Protein AF-0000000071360531 (afdb_homodimer)

Radius of gyration: 27.39 Å; Cα contacts (8 Å, |Δi|>4): 650; chains: 2; bounding box: 39×78×51 Å

pLDDT: mean 94.15, std 6.03, range [54.78, 98.81]

Nearest PDB structures (foldseek):
  3nb9-assembly1_A  TM=2.698E-01  e=3.292E-01  Synechocystis sp. PCC 6803
  3i95-assembly1_A  TM=2.529E-01  e=2.031E-01  Synechocystis sp. PCC 6803
  2d1e-assembly1_A  TM=2.666E-01  e=5.337E-01  Synechocystis sp. PCC 6803
  7ykb-assembly1_A  TM=2.601E-01  e=4.730E-01  Synechocystis sp. PCC 6803 substr. Kazusa
  6gqf-assembly3_C  TM=2.834E-01  e=2.274E+00  Mus musculus

Solvent-accessible surface area (backbone atoms only — not comparable to full-atom values): 19910 Å² total; per-residue (Å²): 129,87,50,63,52,64,57,71,65,44,57,34,41,64,58,33,45,49,52,46,50,50,52,51,51,51,52,48,39,50,48,53,53,50,70,69,55,54,66,69,61,45,40,72,75,34,76,77,42,69,47,68,46,78,49,70,51,63,57,65,90,44,16,38,34,39,35,35,31,40,36,48,28,81,45,51,48,71,14,44,25,36,34,40,36,43,33,44,32,78,46,35,35,43,34,40,37,26,8,54,73,46,68,74,48,72,67,38,47,52,50,42,47,74,68,59,32,26,30,52,67,55,77,47,100,78,44,51,62,46,38,67,72,68,49,31,52,40,72,58,64,54,76,78,50,43,55,56,45,35,73,73,38,42,39,46,37,35,40,30,81,49,80,82,56,63,29,49,68,56,38,41,52,51,52,50,50,53,51,50,50,53,48,32,53,72,69,71,101,126,88,50,63,52,62,59,71,65,43,56,32,40,64,58,33,46,49,52,44,50,51,52,50,51,50,51,47,39,48,48,52,52,52,70,70,55,53,66,69,60,45,41,73,75,33,77,78,41,68,47,70,47,79,48,71,52,63,59,64,92,43,16,38,34,39,34,36,32,37,36,49,26,83,44,50,49,69,15,42,25,35,34,39,36,42,33,46,31,79,47,37,36,43,35,41,38,25,7,52,73,45,67,73,48,74,66,40,47,54,51,41,46,75,68,60,32,26,32,53,67,56,78,47,100,78,44,52,62,46,38,66,72,67,49,32,51,41,72,60,64,56,75,78,50,44,56,56,45,34,72,74,37,43,39,48,39,34,40,29,82,48,82,83,56,64,29,50,68,55,38,40,52,51,52,50,50,53,51,50,51,52,50,32,56,72,71,72,100

Foldseek 3Di:
DPPDDPVVVVVCPVVVVVVVVVVVLVVVLLVVLLVVDDPVLLCVLPVPFPGWDKDWDAPPVRHIKIKIKGRDFQPQAAGWIWMWMDTPPQATKIKIKGHLNRDADPQLLVLCLVVVKWKAQDLDPPPCCCCRVVVRTDRRDPPVCVVVSCVRNRITMIMDGDDDDDHSVVVSVVVNVVVVSNSCSRVVD/DPPDDDVVVVVCPVVVVVVVVVVVLVVVLLVVLLVVDDPVLLCVLPVPFPGWDKDWDAPPVRHIKIKIKGSDFQPQAAGWIWMWMDTPPQATKIKIKGHLNRDADQQLLVLCLVVVKWKAQALDPPPCCCCRVVVRTDRRDHPVVVVVSCVRNRITMIMDGDDDDDHSVVVSVVVNVVVVSNSCSRVVD

Sequence (378 aa):
MDNSLNLNILNDEGLFHSIHQLREQFIHVFSDLGNKINETNLFALHADQKGVKISQGNALQHCPYQVLDIIRDFDKHSGFNIRIMNWWGHGLYLLVFMGQNNTLSPRQYKAYQAASFEITETGSPFDYAGIIGQGRKTSIPDAENLSKHLTKYHHIQLIKQLSYPTDTAQLLDLLQREWSMIVNIHEGNMDNSLNLNILNDEGLFHSIHQLREQFIHVFSDLGNKINETNLFALHADQKGVKISQGNALQHCPYQVLDIIRDFDKHSGFNIRIMNWWGHGLYLLVFMGQNNTLSPRQYKAYQAASFEITETGSPFDYAGIIGQGRKTSIPDAENLSKHLTKYHHIQLIKQLSYPTDTAQLLDLLQREWSMIVNIHEGN

Organism: NCBI:txid346377

Structure (mmCIF, N/CA/C/O backbone):
data_AF-0000000071360531-model_v1
#
loop_
_entity.id
_entity.type
_entity.pdbx_description
1 polymer 'Uncharacterized protein'
#
loop_
_atom_site.group_PDB
_atom_site.id
_atom_site.type_symbol
_atom_site.label_atom_id
_atom_site.label_alt_id
_atom_site.label_comp_id
_atom_site.label_asym_id
_atom_site.label_entity_id
_atom_site.label_seq_id
_atom_site.pdbx_PDB_ins_code
_atom_site.Cartn_x
_atom_site.Cartn_y
_atom_site.Cartn_z
_atom_site.occupancy
_atom_site.B_iso_or_equiv
_atom_site.auth_seq_id
_atom_site.auth_comp_id
_atom_site.auth_asym_id
_atom_site.auth_atom_id
_atom_site.pdbx_PDB_model_num
ATOM 1 N N . MET A 1 1 ? 21.266 -8.25 3.473 1 57.53 1 MET A N 1
ATOM 2 C CA . MET A 1 1 ? 19.828 -8.141 3.648 1 57.53 1 MET A CA 1
ATOM 3 C C . MET A 1 1 ? 19.281 -9.312 4.457 1 57.53 1 MET A C 1
ATOM 5 O O . MET A 1 1 ? 19.812 -10.422 4.387 1 57.53 1 MET A O 1
ATOM 9 N N . ASP A 1 2 ? 18.641 -9.117 5.633 1 77.44 2 ASP A N 1
ATOM 10 C CA . ASP A 1 2 ? 17.969 -10.172 6.391 1 77.44 2 ASP A CA 1
ATOM 11 C C . ASP A 1 2 ? 17.125 -11.047 5.473 1 77.44 2 ASP A C 1
ATOM 13 O O . ASP A 1 2 ? 16.234 -10.547 4.785 1 77.44 2 ASP A O 1
ATOM 17 N N . ASN A 1 3 ? 17.531 -12.312 5.359 1 91.25 3 ASN A N 1
ATOM 18 C CA . ASN A 1 3 ? 16.938 -13.227 4.395 1 91.25 3 ASN A CA 1
ATOM 19 C C . ASN A 1 3 ? 15.758 -13.984 5.004 1 91.25 3 ASN A C 1
ATOM 21 O O . ASN A 1 3 ? 15.078 -14.75 4.312 1 91.25 3 ASN A O 1
ATOM 25 N N . SER A 1 4 ? 15.578 -13.703 6.262 1 95.5 4 SER A N 1
ATOM 26 C CA . SER A 1 4 ? 14.492 -14.414 6.918 1 95.5 4 SER A CA 1
ATOM 27 C C . SER A 1 4 ? 13.133 -13.828 6.531 1 95.5 4 SER A C 1
ATOM 29 O O . SER A 1 4 ? 12.984 -12.609 6.453 1 95.5 4 SER A O 1
ATOM 31 N N . LEU A 1 5 ? 12.195 -14.664 6.246 1 96.69 5 LEU A N 1
ATOM 32 C CA . LEU A 1 5 ? 10.836 -14.227 5.953 1 96.69 5 LEU A CA 1
ATOM 33 C C . LEU A 1 5 ? 10.016 -14.094 7.23 1 96.69 5 LEU A C 1
ATOM 35 O O . LEU A 1 5 ? 9.992 -15.016 8.055 1 96.69 5 LEU A O 1
ATOM 39 N N . ASN A 1 6 ? 9.453 -13 7.516 1 96.69 6 ASN A N 1
ATOM 40 C CA . ASN A 1 6 ? 8.586 -12.82 8.672 1 96.69 6 ASN A CA 1
ATOM 41 C C . ASN A 1 6 ? 7.219 -13.461 8.461 1 96.69 6 ASN A C 1
ATOM 43 O O . ASN A 1 6 ? 6.285 -12.812 7.996 1 96.69 6 ASN A O 1
ATOM 47 N N . LEU A 1 7 ? 7.066 -14.672 8.859 1 96.88 7 LEU A N 1
ATOM 48 C CA . LEU A 1 7 ? 5.871 -15.469 8.594 1 96.88 7 LEU A CA 1
ATOM 49 C C . LEU A 1 7 ? 4.684 -14.961 9.398 1 96.88 7 LEU A C 1
ATOM 51 O O . LEU A 1 7 ? 3.533 -15.133 9 1 96.88 7 LEU A O 1
ATOM 55 N N . ASN A 1 8 ? 5.004 -14.398 10.539 1 96.56 8 ASN A N 1
ATOM 56 C CA . ASN A 1 8 ? 3.93 -13.836 11.352 1 96.56 8 ASN A CA 1
ATOM 57 C C . ASN A 1 8 ? 3.178 -12.742 10.602 1 96.56 8 ASN A C 1
ATOM 59 O O . ASN A 1 8 ? 1.948 -12.68 10.656 1 96.56 8 ASN A O 1
ATOM 63 N N . ILE A 1 9 ? 3.869 -11.914 9.898 1 97.06 9 ILE A N 1
ATOM 64 C CA . ILE A 1 9 ? 3.25 -10.852 9.117 1 97.06 9 ILE A CA 1
ATOM 65 C C . ILE A 1 9 ? 2.574 -11.445 7.887 1 97.06 9 ILE A C 1
ATOM 67 O O . ILE A 1 9 ? 1.424 -11.117 7.582 1 97.06 9 ILE A O 1
ATOM 71 N N . LEU A 1 10 ? 3.223 -12.359 7.258 1 96.94 10 LEU A N 1
ATOM 72 C CA . LEU A 1 10 ? 2.74 -12.93 6.004 1 96.94 10 LEU A CA 1
ATOM 73 C C . LEU A 1 10 ? 1.401 -13.633 6.207 1 96.94 10 LEU A C 1
ATOM 75 O O . LEU A 1 10 ? 0.542 -13.602 5.32 1 96.94 10 LEU A O 1
ATOM 79 N N . ASN A 1 11 ? 1.251 -14.172 7.367 1 96.88 11 ASN A N 1
ATOM 80 C CA . ASN A 1 11 ? 0.083 -15.016 7.59 1 96.88 11 ASN A CA 1
ATOM 81 C C . ASN A 1 11 ? -1.018 -14.266 8.336 1 96.88 11 ASN A C 1
ATOM 83 O O . ASN A 1 11 ? -2.078 -14.828 8.617 1 96.88 11 ASN A O 1
ATOM 87 N N . ASP A 1 12 ? -0.843 -13.031 8.664 1 96.56 12 ASP A N 1
ATOM 88 C CA . ASP A 1 12 ? -1.752 -12.305 9.547 1 96.56 12 ASP A CA 1
ATOM 89 C C . ASP A 1 12 ? -2.785 -11.523 8.742 1 96.56 12 ASP A C 1
ATOM 91 O O . ASP A 1 12 ? -2.643 -10.312 8.555 1 96.56 12 ASP A O 1
ATOM 95 N N . GLU A 1 13 ? -3.842 -12.164 8.336 1 96.31 13 GLU A N 1
ATOM 96 C CA . GLU A 1 13 ? -4.922 -11.516 7.602 1 96.31 13 GLU A CA 1
ATOM 97 C C . GLU A 1 13 ? -5.539 -10.383 8.422 1 96.31 13 GLU A C 1
ATOM 99 O O . GLU A 1 13 ? -5.875 -9.328 7.879 1 96.31 13 GLU A O 1
ATOM 104 N N . GLY A 1 14 ? -5.66 -10.617 9.688 1 97.19 14 GLY A N 1
ATOM 105 C CA . GLY A 1 14 ? -6.254 -9.625 10.578 1 97.19 14 GLY A CA 1
ATOM 106 C C . GLY A 1 14 ? -5.48 -8.32 10.609 1 97.19 14 GLY A C 1
ATOM 107 O O . GLY A 1 14 ? -6.074 -7.246 10.68 1 97.19 14 GLY A O 1
ATOM 108 N N . LEU A 1 15 ? -4.176 -8.445 10.609 1 97.38 15 LEU A N 1
ATOM 109 C CA . LEU A 1 15 ? -3.324 -7.262 10.586 1 97.38 15 LEU A CA 1
ATOM 110 C C . LEU A 1 15 ? -3.666 -6.375 9.391 1 97.38 15 LEU A C 1
ATOM 112 O O . LEU A 1 15 ? -3.865 -5.168 9.547 1 97.38 15 LEU A O 1
ATOM 116 N N . PHE A 1 16 ? -3.82 -6.91 8.203 1 97 16 PHE A N 1
ATOM 117 C CA . PHE A 1 16 ? -4.012 -6.133 6.988 1 97 16 PHE A CA 1
ATOM 118 C C . PHE A 1 16 ? -5.438 -5.594 6.91 1 97 16 PHE A C 1
ATOM 120 O O . PHE A 1 16 ? -5.668 -4.504 6.387 1 97 16 PHE A O 1
ATOM 127 N N . HIS A 1 17 ? -6.355 -6.359 7.516 1 96.62 17 HIS A N 1
ATOM 128 C CA . HIS A 1 17 ? -7.703 -5.82 7.652 1 96.62 17 HIS A CA 1
ATOM 129 C C . HIS A 1 17 ? -7.715 -4.605 8.578 1 96.62 17 HIS A C 1
ATOM 131 O O . HIS A 1 17 ? -8.391 -3.611 8.297 1 96.62 17 HIS A O 1
ATOM 137 N N . SER A 1 18 ? -6.969 -4.684 9.641 1 96.88 18 SER A N 1
ATOM 138 C CA . SER A 1 18 ? -6.879 -3.566 10.57 1 96.88 18 SER A CA 1
ATOM 139 C C . SER A 1 18 ? -6.223 -2.352 9.922 1 96.88 18 SER A C 1
ATOM 141 O O . SER A 1 18 ? -6.66 -1.218 10.133 1 96.88 18 SER A O 1
ATOM 143 N N . ILE A 1 19 ? -5.195 -2.611 9.211 1 96.56 19 ILE A N 1
ATOM 144 C CA . ILE A 1 19 ? -4.504 -1.54 8.508 1 96.56 19 ILE A CA 1
ATOM 145 C C . ILE A 1 19 ? -5.465 -0.865 7.527 1 96.56 19 ILE A C 1
ATOM 147 O O . ILE A 1 19 ? -5.52 0.365 7.453 1 96.56 19 ILE A O 1
ATOM 151 N N . HIS A 1 20 ? -6.191 -1.698 6.816 1 95.31 20 HIS A N 1
ATOM 152 C CA . HIS A 1 20 ? -7.164 -1.168 5.871 1 95.31 20 HIS A CA 1
ATOM 153 C C . HIS A 1 20 ? -8.227 -0.331 6.578 1 95.31 20 HIS A C 1
ATOM 155 O O . HIS A 1 20 ? -8.547 0.771 6.129 1 95.31 20 HIS A O 1
ATOM 161 N N . GLN A 1 21 ? -8.734 -0.866 7.602 1 96.31 21 GLN A N 1
ATOM 162 C CA . GLN A 1 21 ? -9.75 -0.155 8.367 1 96.31 21 GLN A CA 1
ATOM 163 C C . GLN A 1 21 ? -9.227 1.188 8.867 1 96.31 21 GLN A C 1
ATOM 165 O O . GLN A 1 21 ? -9.922 2.203 8.773 1 96.31 21 GLN A O 1
ATOM 170 N N . LEU A 1 22 ? -8.109 1.144 9.383 1 96.81 22 LEU A N 1
ATOM 171 C CA . LEU A 1 22 ? -7.492 2.355 9.914 1 96.81 22 LEU A CA 1
ATOM 172 C C . LEU A 1 22 ? -7.305 3.396 8.812 1 96.81 22 LEU A C 1
ATOM 174 O O . LEU A 1 22 ? -7.562 4.582 9.031 1 96.81 22 LEU A O 1
ATOM 178 N N . ARG A 1 23 ? -6.844 2.975 7.691 1 96.44 23 ARG A N 1
ATOM 179 C CA . ARG A 1 23 ? -6.711 3.875 6.551 1 96.44 23 ARG A CA 1
ATOM 180 C C . ARG A 1 23 ? -8.039 4.531 6.211 1 96.44 23 ARG A C 1
ATOM 182 O O . ARG A 1 23 ? -8.109 5.75 6.02 1 96.44 23 ARG A O 1
ATOM 189 N N . GLU A 1 24 ? -9.062 3.734 6.137 1 96.31 24 GLU A N 1
ATOM 190 C CA . GLU A 1 24 ? -10.391 4.238 5.809 1 96.31 24 GLU A CA 1
ATOM 191 C C . GLU A 1 24 ? -10.883 5.227 6.863 1 96.31 24 GLU A C 1
ATOM 193 O O . GLU A 1 24 ? -11.531 6.223 6.531 1 96.31 24 GLU A O 1
ATOM 198 N N . GLN A 1 25 ? -10.633 4.914 8.016 1 97.81 25 GLN A N 1
ATOM 199 C CA . GLN A 1 25 ? -11.031 5.789 9.117 1 97.81 25 GLN A CA 1
ATOM 200 C C . GLN A 1 25 ? -10.422 7.184 8.945 1 97.81 25 GLN A C 1
ATOM 202 O O . GLN A 1 25 ? -11.125 8.188 9.086 1 97.81 25 GLN A O 1
ATOM 207 N N . PHE A 1 26 ? -9.195 7.254 8.641 1 98.12 26 PHE A N 1
ATOM 208 C CA . PHE A 1 26 ? -8.539 8.547 8.492 1 98.12 26 PHE A CA 1
ATOM 209 C C . PHE A 1 26 ? -9.078 9.281 7.266 1 98.12 26 PHE A C 1
ATOM 211 O O . PHE A 1 26 ? -9.328 10.492 7.324 1 98.12 26 PHE A O 1
ATOM 218 N N . ILE A 1 27 ? -9.234 8.539 6.203 1 97.69 27 ILE A N 1
ATOM 219 C CA . ILE A 1 27 ? -9.773 9.156 4.996 1 97.69 27 ILE A CA 1
ATOM 220 C C . ILE A 1 27 ? -11.156 9.727 5.281 1 97.69 27 ILE A C 1
ATOM 222 O O . ILE A 1 27 ? -11.484 10.836 4.848 1 97.69 27 ILE A O 1
ATOM 226 N N . HIS A 1 28 ? -11.875 9.016 6 1 97.81 28 HIS A N 1
ATOM 227 C CA . HIS A 1 28 ? -13.219 9.477 6.348 1 97.81 28 HIS A CA 1
ATOM 228 C C . HIS A 1 28 ? -13.164 10.727 7.211 1 97.81 28 HIS A C 1
ATOM 230 O O . HIS A 1 28 ? -13.898 11.688 6.969 1 97.81 28 HIS A O 1
ATOM 236 N N . VAL A 1 29 ? -12.359 10.711 8.188 1 98.56 29 VAL A N 1
ATOM 237 C CA . VAL A 1 29 ? -12.234 11.852 9.078 1 98.56 29 VAL A CA 1
ATOM 238 C C 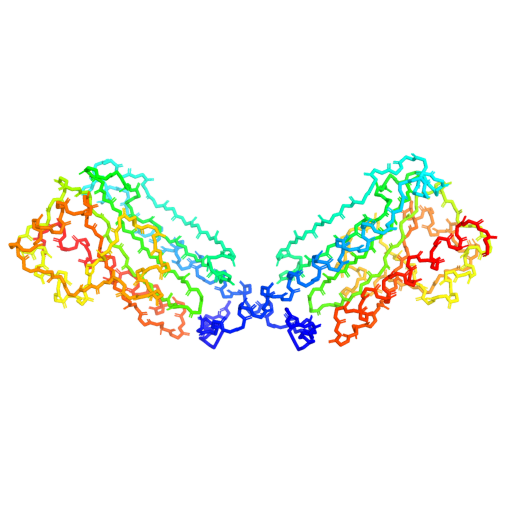. VAL A 1 29 ? -11.773 13.078 8.289 1 98.56 29 VAL A C 1
ATOM 240 O O . VAL A 1 29 ? -12.312 14.172 8.461 1 98.56 29 VAL A O 1
ATOM 243 N N . PHE A 1 30 ? -10.75 12.898 7.418 1 98.62 30 PHE A N 1
ATOM 244 C CA . PHE A 1 30 ? -10.258 14 6.598 1 98.62 30 PHE A CA 1
ATOM 245 C C . PHE A 1 30 ? -11.352 14.508 5.668 1 98.62 30 PHE A C 1
ATOM 247 O O . PHE A 1 30 ? -11.508 15.719 5.488 1 98.62 30 PHE A O 1
ATOM 254 N N . SER A 1 31 ? -12.117 13.562 5.133 1 98 31 SER A N 1
ATOM 255 C CA . SER A 1 31 ? -13.227 13.93 4.266 1 98 31 SER A CA 1
ATOM 256 C C . SER A 1 31 ? -14.289 14.719 5.023 1 98 31 SER A C 1
ATOM 258 O O . SER A 1 31 ? -14.773 15.742 4.535 1 98 31 SER A O 1
ATOM 260 N N . ASP A 1 32 ? -14.586 14.258 6.129 1 97.94 32 ASP A N 1
ATOM 261 C CA . ASP A 1 32 ? -15.57 14.945 6.961 1 97.94 32 ASP A CA 1
ATOM 262 C C . ASP A 1 32 ? -15.117 16.359 7.293 1 97.94 32 ASP A C 1
ATOM 264 O O . ASP A 1 32 ? -15.898 17.312 7.203 1 97.94 32 ASP A O 1
ATOM 268 N N . LEU A 1 33 ? -13.883 16.5 7.703 1 98 33 LEU A N 1
ATOM 269 C CA . LEU A 1 33 ? -13.359 17.844 7.98 1 98 33 LEU A CA 1
ATOM 270 C C . LEU A 1 33 ? -13.422 18.719 6.734 1 98 33 LEU A C 1
ATOM 272 O O . LEU A 1 33 ? -13.883 19.859 6.797 1 98 33 LEU A O 1
ATOM 276 N N . GLY A 1 34 ? -12.93 18.172 5.613 1 96.5 34 GLY A N 1
ATOM 277 C CA . GLY A 1 34 ? -12.977 18.922 4.363 1 96.5 34 GLY A CA 1
ATOM 278 C C . GLY A 1 34 ? -14.367 19.406 4.012 1 96.5 34 GLY A C 1
ATOM 279 O O . GLY A 1 34 ? -14.539 20.531 3.547 1 96.5 34 GLY A O 1
ATOM 280 N N . ASN A 1 35 ? -15.297 18.578 4.289 1 95.06 35 ASN A N 1
ATOM 281 C CA . ASN A 1 35 ? -16.688 18.891 3.963 1 95.06 35 ASN A CA 1
ATOM 282 C C . ASN A 1 35 ? -17.234 20 4.855 1 95.06 35 ASN A C 1
ATOM 284 O O . ASN A 1 35 ? -18.188 20.688 4.488 1 95.06 35 ASN A O 1
ATOM 288 N N . LYS A 1 36 ? -16.672 20.172 5.926 1 94.62 36 LYS A N 1
ATOM 289 C CA . LYS A 1 36 ? -17.141 21.188 6.867 1 94.62 36 LYS A CA 1
ATOM 290 C C . LYS A 1 36 ? -16.516 22.547 6.562 1 94.62 36 LYS A C 1
ATOM 292 O O . LYS A 1 36 ? -16.938 23.578 7.102 1 94.62 36 LYS A O 1
ATOM 297 N N . ILE A 1 37 ? -15.492 22.547 5.758 1 93.81 37 ILE A N 1
ATOM 298 C CA . ILE A 1 37 ? -14.789 23.781 5.445 1 93.81 37 ILE A CA 1
ATOM 299 C C . ILE A 1 37 ? -15.445 24.453 4.242 1 93.81 37 ILE A C 1
ATOM 301 O O . ILE A 1 37 ? -15.547 23.859 3.17 1 93.81 37 ILE A O 1
ATOM 305 N N . ASN A 1 38 ? -15.875 25.672 4.453 1 89.56 38 ASN A N 1
ATOM 306 C CA . ASN A 1 38 ? -16.531 26.453 3.422 1 89.56 38 ASN A CA 1
ATOM 307 C C . ASN A 1 38 ? -15.531 27.109 2.477 1 89.56 38 ASN A C 1
ATOM 309 O O . ASN A 1 38 ? -14.562 27.719 2.922 1 89.56 38 ASN A O 1
ATOM 313 N N . GLU A 1 39 ? -15.852 27.031 1.243 1 88.19 39 GLU A N 1
ATOM 314 C CA . GLU A 1 39 ? -14.969 27.578 0.227 1 88.19 39 GLU A CA 1
ATOM 315 C C . GLU A 1 39 ? -14.836 29.094 0.376 1 88.19 39 GLU A C 1
ATOM 317 O O . GLU A 1 39 ? -13.766 29.656 0.141 1 88.19 39 GLU A O 1
ATOM 322 N N . THR A 1 40 ? -15.828 29.703 0.679 1 87.81 40 THR A N 1
ATOM 323 C CA . THR A 1 40 ? -15.812 31.156 0.865 1 87.81 40 THR A CA 1
ATOM 324 C C . THR A 1 40 ? -14.812 31.547 1.95 1 87.81 40 THR A C 1
ATOM 326 O O . THR A 1 40 ? -14.078 32.531 1.799 1 87.81 40 THR A O 1
ATOM 329 N N . ASN A 1 41 ? -14.781 30.766 3.018 1 86.56 41 ASN A N 1
ATOM 330 C CA . ASN A 1 41 ? -13.828 31.016 4.094 1 86.56 41 ASN A CA 1
ATOM 331 C C . ASN A 1 41 ? -12.391 30.828 3.617 1 86.56 41 ASN A C 1
ATOM 333 O O . ASN A 1 41 ? -11.5 31.578 4.008 1 86.56 41 ASN A O 1
ATOM 337 N N . LEU A 1 42 ? -12.219 29.859 2.756 1 92.31 42 LEU A N 1
ATOM 338 C CA . LEU A 1 42 ? -10.875 29.578 2.252 1 92.31 42 LEU A CA 1
ATOM 339 C C . LEU A 1 42 ? -10.375 30.734 1.39 1 92.31 42 LEU A C 1
ATOM 341 O O . LEU A 1 42 ? -9.219 31.141 1.508 1 92.31 42 LEU A O 1
ATOM 345 N N . PHE A 1 43 ? -11.281 31.312 0.59 1 91.75 43 PHE A N 1
ATOM 346 C CA . PHE A 1 43 ? -10.914 32.438 -0.272 1 91.75 43 PHE A CA 1
ATOM 347 C C . PHE A 1 43 ? -10.57 33.656 0.557 1 91.75 43 PHE A C 1
ATOM 349 O O . PHE A 1 43 ? -9.68 34.438 0.193 1 91.75 43 PHE A O 1
ATOM 356 N N . ALA A 1 44 ? -11.266 33.812 1.582 1 91.19 44 ALA A N 1
ATOM 357 C CA . ALA A 1 44 ? -11.016 34.938 2.463 1 91.19 44 ALA A CA 1
ATOM 358 C C . ALA A 1 44 ? -9.625 34.844 3.084 1 91.19 44 ALA A C 1
ATOM 360 O O . ALA A 1 44 ? -8.961 35.875 3.291 1 91.19 44 ALA A O 1
ATOM 361 N N . LEU A 1 45 ? -9.156 33.688 3.303 1 91.81 45 LEU A N 1
ATOM 362 C CA . LEU A 1 45 ? -7.852 33.469 3.924 1 91.81 45 LEU A CA 1
ATOM 363 C C . LEU A 1 45 ? -6.734 33.594 2.895 1 91.81 45 LEU A C 1
ATOM 365 O O . LEU A 1 45 ? -5.648 34.094 3.203 1 91.81 45 LEU A O 1
ATOM 369 N N . HIS A 1 46 ? -7.059 33.094 1.704 1 94.12 46 HIS A N 1
ATOM 370 C CA . HIS A 1 46 ? -6.066 33.062 0.637 1 94.12 46 HIS A CA 1
ATOM 371 C C . HIS A 1 46 ? -6.73 33.031 -0.735 1 94.12 46 HIS A C 1
ATOM 373 O O . HIS A 1 46 ? -7.211 31.984 -1.166 1 94.12 46 HIS A O 1
ATOM 379 N N . ALA A 1 47 ? -6.637 34.031 -1.42 1 91.88 47 ALA A N 1
ATOM 380 C CA . ALA A 1 47 ? -7.395 34.188 -2.656 1 91.88 47 ALA A CA 1
ATOM 381 C C . ALA A 1 47 ? -7.012 33.156 -3.691 1 91.88 47 ALA A C 1
ATOM 383 O O . ALA A 1 47 ? -7.859 32.688 -4.465 1 91.88 47 ALA A O 1
ATOM 384 N N . ASP A 1 48 ? -5.82 32.688 -3.682 1 90.88 48 ASP A N 1
ATOM 385 C CA . ASP A 1 48 ? -5.336 31.781 -4.711 1 90.88 48 ASP A CA 1
ATOM 386 C C . ASP A 1 48 ? -5.457 30.328 -4.254 1 90.88 48 ASP A C 1
ATOM 388 O O . ASP A 1 48 ? -4.855 29.438 -4.848 1 90.88 48 ASP A O 1
ATOM 392 N N . GLN A 1 49 ? -6.254 30.125 -3.186 1 90.44 49 GLN A N 1
ATOM 393 C CA . GLN A 1 49 ? -6.391 28.766 -2.652 1 90.44 49 GLN A CA 1
ATOM 394 C C . GLN A 1 49 ? -6.945 27.812 -3.707 1 90.44 49 GLN A C 1
ATOM 396 O O . GLN A 1 49 ? -7.676 28.234 -4.605 1 90.44 49 GLN A O 1
ATOM 401 N N . LYS A 1 50 ? -6.652 26.531 -3.754 1 90.12 50 LYS A N 1
ATOM 402 C CA . LYS A 1 50 ? -7.051 25.531 -4.738 1 90.12 50 LYS A CA 1
ATOM 403 C C . LYS A 1 50 ? -8.016 24.531 -4.137 1 90.12 50 LYS A C 1
ATOM 405 O O . LYS A 1 50 ? -8.289 23.484 -4.734 1 90.12 50 LYS A O 1
ATOM 410 N N . GLY A 1 51 ? -8.461 24.891 -2.932 1 87.5 51 GLY A N 1
ATOM 411 C CA . GLY A 1 51 ? -9.438 24.016 -2.299 1 87.5 51 GLY A CA 1
ATOM 412 C C . GLY A 1 51 ? -8.805 22.922 -1.48 1 87.5 51 GLY A C 1
ATOM 413 O O . GLY A 1 51 ? -7.59 22.922 -1.261 1 87.5 51 GLY A O 1
ATOM 414 N N . VAL A 1 52 ? -9.648 22.016 -1.007 1 94.56 52 VAL A N 1
ATOM 415 C CA . VAL A 1 52 ? -9.242 20.938 -0.113 1 94.56 52 VAL A CA 1
ATOM 416 C C . VAL A 1 52 ? -8.859 19.703 -0.931 1 94.56 52 VAL A C 1
ATOM 418 O O . VAL A 1 52 ? -9.5 19.406 -1.939 1 94.56 52 VAL A O 1
ATOM 421 N N . LYS A 1 53 ? -7.789 19.047 -0.581 1 97 53 LYS A N 1
ATOM 422 C CA . LYS A 1 53 ? -7.363 17.828 -1.255 1 97 53 LYS A CA 1
ATOM 423 C C . LYS A 1 53 ? -6.898 16.766 -0.249 1 97 53 LYS A C 1
ATOM 425 O O . LYS A 1 53 ? -6.102 17.062 0.643 1 97 53 LYS A O 1
ATOM 430 N N . ILE A 1 54 ? -7.469 15.609 -0.393 1 97.94 54 ILE A N 1
ATOM 431 C CA . ILE A 1 54 ? -7.016 14.461 0.392 1 97.94 54 ILE A CA 1
ATOM 432 C C . ILE A 1 54 ? -6.141 13.562 -0.472 1 97.94 54 ILE A C 1
ATOM 434 O O . ILE A 1 54 ? -6.5 13.242 -1.608 1 97.94 54 ILE A O 1
ATOM 438 N N . SER A 1 55 ? -4.988 13.195 0.013 1 97.38 55 SER A N 1
ATOM 439 C CA . SER A 1 55 ? -4.094 12.266 -0.667 1 97.38 55 SER A CA 1
ATOM 440 C C . SER A 1 55 ? -3.551 11.211 0.298 1 97.38 55 SER A C 1
ATOM 442 O O . SER A 1 55 ? -3.637 11.383 1.517 1 97.38 55 SER A O 1
ATOM 444 N N . GLN A 1 56 ? -3.17 10.141 -0.236 1 96.06 56 GLN A N 1
ATOM 445 C CA . GLN A 1 56 ? -2.561 9.102 0.587 1 96.06 56 GLN A CA 1
ATOM 446 C C . GLN A 1 56 ? -1.501 8.328 -0.194 1 96.06 56 GLN A C 1
ATOM 448 O O . GLN A 1 56 ? -1.488 8.359 -1.427 1 96.06 56 GLN A O 1
ATOM 453 N N . GLY A 1 57 ? -0.581 7.742 0.478 1 93.88 57 GLY A N 1
ATOM 454 C CA . GLY A 1 57 ? 0.472 6.906 -0.076 1 93.88 57 GLY A CA 1
ATOM 455 C C . GLY A 1 57 ? 0.902 5.789 0.857 1 93.88 57 GLY A C 1
ATOM 456 O O . GLY A 1 57 ? 0.522 5.773 2.029 1 93.88 57 GLY A O 1
ATOM 457 N N . ASN A 1 58 ? 1.708 4.871 0.38 1 90.56 58 ASN A N 1
ATOM 458 C CA . ASN A 1 58 ? 2.059 3.689 1.158 1 90.56 58 ASN A CA 1
ATOM 459 C C . ASN A 1 58 ? 3.52 3.719 1.599 1 90.56 58 ASN A C 1
ATOM 461 O O . ASN A 1 58 ? 3.926 2.943 2.465 1 90.56 58 ASN A O 1
ATOM 465 N N . ALA A 1 59 ? 4.262 4.582 1.022 1 90.38 59 ALA A N 1
ATOM 466 C CA . ALA A 1 59 ? 5.695 4.395 1.229 1 90.38 59 ALA A CA 1
ATOM 467 C C . ALA A 1 59 ? 6.41 5.734 1.354 1 90.38 59 ALA A C 1
ATOM 469 O O . ALA A 1 59 ? 7.395 5.988 0.653 1 90.38 59 ALA A O 1
ATOM 470 N N . LEU A 1 60 ? 6.055 6.562 2.252 1 94.94 60 LEU A N 1
ATOM 471 C CA . LEU A 1 60 ? 6.918 7.656 2.686 1 94.94 60 LEU A CA 1
ATOM 472 C C . LEU A 1 60 ? 7.938 7.172 3.711 1 94.94 60 LEU A C 1
ATOM 474 O O . LEU A 1 60 ? 7.594 6.949 4.875 1 94.94 60 LEU A O 1
ATOM 478 N N . GLN A 1 61 ? 9.102 7.031 3.24 1 94.5 61 GLN A N 1
ATOM 479 C CA . GLN A 1 61 ? 10.133 6.363 4.027 1 94.5 61 GLN A CA 1
ATOM 480 C C . GLN A 1 61 ? 9.641 5.016 4.543 1 94.5 61 GLN A C 1
ATOM 482 O O . GLN A 1 61 ? 9.742 4.727 5.738 1 94.5 61 GLN A O 1
ATOM 487 N N . HIS A 1 62 ? 8.953 4.227 3.816 1 94.56 62 HIS A N 1
ATOM 488 C CA . HIS A 1 62 ? 8.516 2.844 3.988 1 94.56 62 HIS A CA 1
ATOM 489 C C . HIS A 1 62 ? 7.258 2.766 4.852 1 94.56 62 HIS A C 1
ATOM 491 O O . HIS A 1 62 ? 6.84 1.674 5.242 1 94.56 62 HIS A O 1
ATOM 497 N N . CYS A 1 63 ? 6.648 3.904 5.141 1 96.94 63 CYS A N 1
ATOM 498 C CA . CYS A 1 63 ? 5.453 3.932 5.973 1 96.94 63 CYS A CA 1
ATOM 499 C C . CYS A 1 63 ? 4.289 4.586 5.238 1 96.94 63 CYS A C 1
ATOM 501 O O . CYS A 1 63 ? 4.484 5.527 4.469 1 96.94 63 CYS A O 1
ATOM 503 N N . PRO A 1 64 ? 3.059 4.09 5.492 1 96.88 64 PRO A N 1
ATOM 504 C CA . PRO A 1 64 ? 1.883 4.727 4.898 1 96.88 64 PRO A CA 1
ATOM 505 C C . PRO A 1 64 ? 1.64 6.137 5.434 1 96.88 64 PRO A C 1
ATOM 507 O O . PRO A 1 64 ? 2.148 6.492 6.5 1 96.88 64 PRO A O 1
ATOM 510 N N . TYR A 1 65 ? 0.942 6.895 4.648 1 97.88 65 TYR A N 1
ATOM 511 C CA . TYR A 1 65 ? 0.588 8.227 5.117 1 97.88 65 TYR A CA 1
ATOM 512 C C . TYR A 1 65 ? -0.708 8.703 4.477 1 97.88 65 TYR A C 1
ATOM 514 O O . TYR A 1 65 ? -1.098 8.219 3.412 1 97.88 65 TYR A O 1
ATOM 522 N N . GLN A 1 66 ? -1.404 9.578 5.094 1 98.25 66 GLN A N 1
ATOM 523 C CA . GLN A 1 66 ? -2.52 10.367 4.586 1 98.25 66 GLN A CA 1
ATOM 524 C C . GLN A 1 66 ? -2.295 11.852 4.828 1 98.25 66 GLN A C 1
ATOM 526 O O . GLN A 1 66 ? -1.776 12.25 5.875 1 98.25 66 GLN A O 1
ATOM 531 N N . VAL A 1 67 ? -2.705 12.625 3.848 1 98.38 67 VAL A N 1
ATOM 532 C CA . VAL A 1 67 ? -2.557 14.07 3.961 1 98.38 67 VAL A CA 1
ATOM 533 C C . VAL A 1 67 ? -3.871 14.758 3.59 1 98.38 67 VAL A C 1
ATOM 535 O O . VAL A 1 67 ? -4.535 14.359 2.629 1 98.38 67 VAL A O 1
ATOM 538 N N . LEU A 1 68 ? -4.262 15.68 4.383 1 98.56 68 LEU A N 1
ATOM 539 C CA . LEU A 1 68 ? -5.312 16.641 4.047 1 98.56 68 LEU A CA 1
ATOM 540 C C . LEU A 1 68 ? -4.734 18.031 3.867 1 98.56 68 LEU A C 1
ATOM 542 O O . LEU A 1 68 ? -4.277 18.656 4.832 1 98.56 68 LEU A O 1
ATOM 546 N N . ASP A 1 69 ? -4.684 18.516 2.699 1 97.81 69 ASP A N 1
ATOM 547 C CA . ASP A 1 69 ? -4.312 19.906 2.428 1 97.81 69 ASP A CA 1
ATOM 548 C C . ASP A 1 69 ? -5.547 20.797 2.383 1 97.81 69 ASP A C 1
ATOM 550 O O . ASP A 1 69 ? -6.484 20.531 1.627 1 97.81 69 ASP A O 1
ATOM 554 N N . ILE A 1 70 ? -5.352 21.719 3.334 1 94.88 70 ILE A N 1
ATOM 555 C CA . ILE A 1 70 ? -6.363 22.766 3.398 1 94.88 70 ILE A CA 1
ATOM 556 C C . ILE A 1 70 ? -5.773 24.094 2.914 1 94.88 70 ILE A C 1
ATOM 558 O O . ILE A 1 70 ? -4.68 24.484 3.338 1 94.88 70 ILE A O 1
ATOM 562 N N . ILE A 1 71 ? -6.359 24.812 1.977 1 92.56 71 ILE A N 1
ATOM 563 C CA . ILE A 1 71 ? -5.727 25.922 1.261 1 92.56 71 ILE A CA 1
ATOM 564 C C . ILE A 1 71 ? -4.422 25.438 0.629 1 92.56 71 ILE A C 1
ATOM 566 O O . ILE A 1 71 ? -3.354 25.547 1.237 1 92.56 71 ILE A O 1
ATOM 570 N N . ARG A 1 72 ? -4.391 24.953 -0.427 1 94.06 72 ARG A N 1
ATOM 571 C CA . ARG A 1 72 ? -3.287 24.25 -1.078 1 94.06 72 ARG A CA 1
ATOM 572 C C . ARG A 1 72 ? -2.557 25.172 -2.053 1 94.06 72 ARG A C 1
ATOM 574 O O . ARG A 1 72 ? -2.938 25.266 -3.221 1 94.06 72 ARG A O 1
ATOM 581 N N . ASP A 1 73 ? -1.533 25.875 -1.581 1 95.06 73 ASP A N 1
ATOM 582 C CA . ASP A 1 73 ? -0.667 26.734 -2.389 1 95.06 73 ASP A CA 1
ATOM 583 C C . ASP A 1 73 ? 0.754 26.766 -1.829 1 95.06 73 ASP A C 1
ATOM 585 O O . ASP A 1 73 ? 1.014 27.406 -0.81 1 95.06 73 ASP A O 1
ATOM 589 N N . PHE A 1 74 ? 1.639 26.156 -2.502 1 93.69 74 PHE A N 1
ATOM 590 C CA . PHE A 1 74 ? 3.008 26.031 -2.016 1 93.69 74 PHE A CA 1
ATOM 591 C C . PHE A 1 74 ? 3.936 26.984 -2.756 1 93.69 74 PHE A C 1
ATOM 593 O O . PHE A 1 74 ? 5.152 26.781 -2.781 1 93.69 74 PHE A O 1
ATOM 600 N N . ASP A 1 75 ? 3.283 27.969 -3.377 1 93.62 75 ASP A N 1
ATOM 601 C CA . ASP A 1 75 ? 4.121 28.969 -4.031 1 93.62 75 ASP A CA 1
ATOM 602 C C . ASP A 1 75 ? 5.113 29.578 -3.043 1 93.62 75 ASP A C 1
ATOM 604 O O . ASP A 1 75 ? 4.719 30.078 -1.985 1 93.62 75 ASP A O 1
ATOM 608 N N . LYS A 1 76 ? 6.324 29.562 -3.363 1 91 76 LYS A N 1
ATOM 609 C CA . LYS A 1 76 ? 7.379 29.969 -2.438 1 91 76 LYS A CA 1
ATOM 610 C C . LYS A 1 76 ? 7.32 31.469 -2.15 1 91 76 LYS A C 1
ATOM 612 O O . LYS A 1 76 ? 7.875 31.938 -1.155 1 91 76 LYS A O 1
ATOM 617 N N . HIS A 1 77 ? 6.672 32.156 -3.016 1 92.88 77 HIS A N 1
ATOM 618 C CA . HIS A 1 77 ? 6.625 33.594 -2.826 1 92.88 77 HIS A CA 1
ATOM 619 C C . HIS A 1 77 ? 5.363 34.031 -2.078 1 92.88 77 HIS A C 1
ATOM 621 O O . HIS A 1 77 ? 5.438 34.75 -1.072 1 92.88 77 HIS A O 1
ATOM 627 N N . SER A 1 78 ? 4.227 33.562 -2.479 1 93.56 78 SER A N 1
ATOM 628 C CA . SER A 1 78 ? 2.984 34.094 -1.925 1 93.56 78 SER A CA 1
ATOM 629 C C . SER A 1 78 ? 2.107 32.969 -1.366 1 93.56 78 SER A C 1
ATOM 631 O O . SER A 1 78 ? 0.992 33.219 -0.906 1 93.56 78 SER A O 1
ATOM 633 N N . GLY A 1 79 ? 2.564 31.859 -1.332 1 95.44 79 GLY A N 1
ATOM 634 C CA . GLY A 1 79 ? 1.721 30.703 -1.051 1 95.44 79 GLY A CA 1
ATOM 635 C C . GLY A 1 79 ? 1.265 30.641 0.395 1 95.44 79 GLY A C 1
ATOM 636 O O . GLY A 1 79 ? 1.825 31.312 1.26 1 95.44 79 GLY A O 1
ATOM 637 N N . PHE A 1 80 ? 0.268 29.922 0.633 1 96.44 80 PHE A N 1
ATOM 638 C CA . PHE A 1 80 ? -0.308 29.578 1.927 1 96.44 80 PHE A CA 1
ATOM 639 C C . PHE A 1 80 ? -0.936 28.188 1.885 1 96.44 80 PHE A C 1
ATOM 641 O O . PHE A 1 80 ? -1.772 27.906 1.025 1 96.44 80 PHE A O 1
ATOM 648 N N . ASN A 1 81 ? -0.406 27.328 2.686 1 96.62 81 ASN A N 1
ATOM 649 C CA . ASN A 1 81 ? -0.934 25.969 2.725 1 96.62 81 ASN A CA 1
ATOM 650 C C . ASN A 1 81 ? -1.11 25.469 4.16 1 96.62 81 ASN A C 1
ATOM 652 O O . ASN A 1 81 ? -0.257 25.719 5.012 1 96.62 81 ASN A O 1
ATOM 656 N N . ILE A 1 82 ? -2.203 24.875 4.484 1 97.38 82 ILE A N 1
ATOM 657 C CA . ILE A 1 82 ? -2.438 24.172 5.742 1 97.38 82 ILE A CA 1
ATOM 658 C C . ILE A 1 82 ? -2.578 22.672 5.477 1 97.38 82 ILE A C 1
ATOM 660 O O . ILE A 1 82 ? -3.436 22.25 4.699 1 97.38 82 ILE A O 1
ATOM 664 N N . ARG A 1 83 ? -1.732 21.875 6.059 1 97.81 83 ARG A N 1
ATOM 665 C CA . ARG A 1 83 ? -1.691 20.438 5.809 1 97.81 83 ARG A CA 1
ATOM 666 C C . ARG A 1 83 ? -1.801 19.656 7.113 1 97.81 83 ARG A C 1
ATOM 668 O O . ARG A 1 83 ? -1.078 19.938 8.07 1 97.81 83 ARG A O 1
ATOM 675 N N . ILE A 1 84 ? -2.691 18.781 7.168 1 98.62 84 ILE A N 1
ATOM 676 C CA . ILE A 1 84 ? -2.715 17.734 8.195 1 98.62 84 ILE A CA 1
ATOM 677 C C . ILE A 1 84 ? -2.131 16.453 7.633 1 98.62 84 ILE A C 1
ATOM 679 O O . ILE A 1 84 ? -2.574 15.961 6.59 1 98.62 84 ILE A O 1
ATOM 683 N N . MET A 1 85 ? -1.165 15.914 8.32 1 98.5 85 MET A N 1
ATOM 684 C CA . MET A 1 85 ? -0.48 14.711 7.848 1 98.5 85 MET A CA 1
ATOM 685 C C . MET A 1 85 ? -0.52 13.617 8.906 1 98.5 85 MET A C 1
ATOM 687 O O . MET A 1 85 ? -0.122 13.828 10.047 1 98.5 85 MET A O 1
ATOM 691 N N . ASN A 1 86 ? -1.097 12.555 8.594 1 98.62 86 ASN A N 1
ATOM 692 C CA . ASN A 1 86 ? -0.925 11.32 9.352 1 98.62 86 ASN A CA 1
ATOM 693 C C . ASN A 1 86 ? 0.146 10.43 8.727 1 98.62 86 ASN A C 1
ATOM 695 O O . ASN A 1 86 ? -0.061 9.859 7.656 1 98.62 86 ASN A O 1
ATOM 699 N N . TRP A 1 87 ? 1.297 10.383 9.344 1 98.5 87 TRP A N 1
ATOM 700 C CA . TRP A 1 87 ? 2.426 9.578 8.898 1 98.5 87 TRP A CA 1
ATOM 701 C C . TRP A 1 87 ? 2.654 8.398 9.836 1 98.5 87 TRP A C 1
ATOM 703 O O . TRP A 1 87 ? 3.244 8.555 10.914 1 98.5 87 TRP A O 1
ATOM 713 N N . TRP A 1 88 ? 2.201 7.238 9.367 1 98.06 88 TRP A N 1
ATOM 714 C CA . TRP A 1 88 ? 2.197 6.051 10.219 1 98.06 88 TRP A CA 1
ATOM 715 C C . TRP A 1 88 ? 3.604 5.734 10.719 1 98.06 88 TRP A C 1
ATOM 717 O O . TRP A 1 88 ? 4.566 5.785 9.945 1 98.06 88 TRP A O 1
ATOM 727 N N . GLY A 1 89 ? 3.674 5.414 12.023 1 97.5 89 GLY A N 1
ATOM 728 C CA . GLY A 1 89 ? 4.965 5.125 12.625 1 97.5 89 GLY A CA 1
ATOM 729 C C . GLY A 1 89 ? 5.719 6.375 13.047 1 97.5 89 GLY A C 1
ATOM 730 O O . GLY A 1 89 ? 6.734 6.289 13.742 1 97.5 89 GLY A O 1
ATOM 731 N N . HIS A 1 90 ? 5.281 7.578 12.617 1 97.75 90 HIS A N 1
ATOM 732 C CA . HIS A 1 90 ? 6.02 8.805 12.906 1 97.75 90 HIS A CA 1
ATOM 733 C C . HIS A 1 90 ? 5.152 9.805 13.656 1 97.75 90 HIS A C 1
ATOM 735 O O . HIS A 1 90 ? 5.664 10.609 14.438 1 97.75 90 HIS A O 1
ATOM 741 N N . GLY A 1 91 ? 3.773 9.734 13.289 1 97.88 91 GLY A N 1
ATOM 742 C CA . GLY A 1 91 ? 2.904 10.586 14.086 1 97.88 91 GLY A CA 1
ATOM 743 C C . GLY A 1 91 ? 1.913 11.375 13.258 1 97.88 91 GLY A C 1
ATOM 744 O O . GLY A 1 91 ? 1.835 11.195 12.039 1 97.88 91 GLY A O 1
ATOM 745 N N . LEU A 1 92 ? 1.1 12.188 13.953 1 98.69 92 LEU A N 1
ATOM 746 C CA . LEU A 1 92 ? 0.101 13.094 13.398 1 98.69 92 LEU A CA 1
ATOM 747 C C . LEU A 1 92 ? 0.562 14.547 13.516 1 98.69 92 LEU A C 1
ATOM 749 O O . LEU A 1 92 ? 0.988 14.977 14.586 1 98.69 92 LEU A O 1
ATOM 753 N N . TYR A 1 93 ? 0.468 15.281 12.352 1 98.75 93 TYR A N 1
ATOM 754 C CA . TYR A 1 93 ? 1.068 16.609 12.352 1 98.75 93 TYR A CA 1
ATOM 755 C C . TYR A 1 93 ? 0.153 17.625 11.664 1 98.75 93 TYR A C 1
ATOM 757 O O . TYR A 1 93 ? -0.586 17.266 10.742 1 98.75 93 TYR A O 1
ATOM 765 N N . LEU A 1 94 ? 0.208 18.812 12.109 1 98.81 94 LEU A N 1
ATOM 766 C CA . LEU A 1 94 ? -0.348 19.984 11.461 1 98.81 94 LEU A CA 1
ATOM 767 C C . LEU A 1 94 ? 0.763 20.906 10.953 1 98.81 94 LEU A C 1
ATOM 769 O O . LEU A 1 94 ? 1.666 21.266 11.711 1 98.81 94 LEU A O 1
ATOM 773 N N . LEU A 1 95 ? 0.733 21.172 9.68 1 98.5 95 LEU A N 1
ATOM 774 C CA . LEU A 1 95 ? 1.751 22.016 9.062 1 98.5 95 LEU A CA 1
ATOM 775 C C . LEU A 1 95 ? 1.118 23.25 8.414 1 98.5 95 LEU A C 1
ATOM 777 O O . LEU A 1 95 ? 0.051 23.156 7.805 1 98.5 95 LEU A O 1
ATOM 781 N N . VAL A 1 96 ? 1.74 24.375 8.523 1 97.88 96 VAL A N 1
ATOM 782 C CA . VAL A 1 96 ? 1.325 25.625 7.898 1 97.88 96 VAL A CA 1
ATOM 783 C C . VAL A 1 96 ? 2.484 26.203 7.098 1 97.88 96 VAL A C 1
ATOM 785 O O . VAL A 1 96 ? 3.537 26.531 7.66 1 97.88 96 VAL A O 1
ATOM 788 N N . PHE A 1 97 ? 2.256 26.328 5.848 1 97.31 97 PHE A N 1
ATOM 789 C CA . PHE A 1 97 ? 3.258 26.859 4.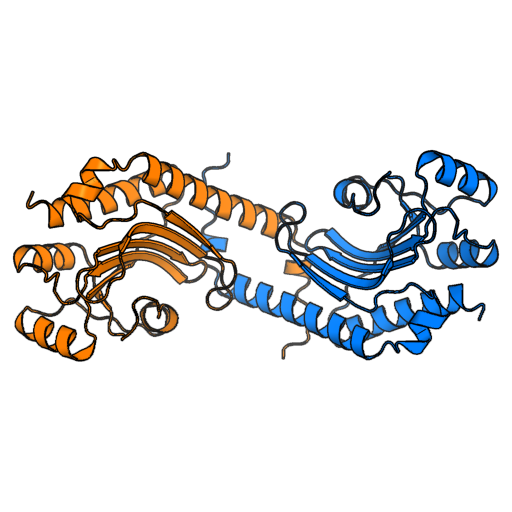934 1 97.31 97 PHE A CA 1
ATOM 790 C C . PHE A 1 97 ? 2.908 28.281 4.512 1 97.31 97 PHE A C 1
ATOM 792 O O . PHE A 1 97 ? 1.76 28.562 4.168 1 97.31 97 PHE A O 1
ATOM 799 N N . MET A 1 98 ? 3.904 29.141 4.516 1 95.88 98 MET A N 1
ATOM 800 C CA . MET A 1 98 ? 3.775 30.516 4.023 1 95.88 98 MET A CA 1
ATOM 801 C C . MET A 1 98 ? 4.965 30.891 3.15 1 95.88 98 MET A C 1
ATOM 803 O O . MET A 1 98 ? 6.117 30.719 3.553 1 95.88 98 MET A O 1
ATOM 807 N N . GLY A 1 99 ? 4.641 31.422 2.018 1 95.06 99 GLY A N 1
ATOM 808 C CA . GLY A 1 99 ? 5.688 31.938 1.158 1 95.06 99 GLY A CA 1
ATOM 809 C C . GLY A 1 99 ? 6.414 33.125 1.762 1 95.06 99 GLY A C 1
ATOM 810 O O . GLY A 1 99 ? 5.957 33.719 2.754 1 95.06 99 GLY A O 1
ATOM 811 N N . GLN A 1 100 ? 7.465 33.469 1.096 1 92.31 100 GLN A N 1
ATOM 812 C CA . GLN A 1 100 ? 8.367 34.469 1.64 1 92.31 100 GLN A CA 1
ATOM 813 C C . GLN A 1 100 ? 7.684 35.812 1.742 1 92.31 100 GLN A C 1
ATOM 815 O O . GLN A 1 100 ? 8.008 36.625 2.623 1 92.31 100 GLN A O 1
ATOM 820 N N . ASN A 1 101 ? 6.762 36.125 0.899 1 90.81 101 ASN A N 1
ATOM 821 C CA . ASN A 1 101 ? 6.105 37.438 0.894 1 90.81 101 ASN A CA 1
ATOM 822 C C . ASN A 1 101 ? 4.859 37.438 1.774 1 90.81 101 ASN A C 1
ATOM 824 O O . ASN A 1 101 ? 4.219 38.469 1.952 1 90.81 101 ASN A O 1
ATOM 828 N N . ASN A 1 102 ? 4.496 36.312 2.25 1 85.5 102 ASN A N 1
ATOM 829 C CA . ASN A 1 102 ? 3.391 36.156 3.191 1 85.5 102 ASN A CA 1
ATOM 830 C C . ASN A 1 102 ? 3.887 36.094 4.633 1 85.5 102 ASN A C 1
ATOM 832 O O . ASN A 1 102 ? 3.795 35.062 5.289 1 85.5 102 ASN A O 1
ATOM 836 N N . THR A 1 103 ? 4.375 37.156 5.164 1 79.44 103 THR A N 1
ATOM 837 C CA . THR A 1 103 ? 5.074 37.219 6.445 1 79.44 103 THR A CA 1
ATOM 838 C C . THR A 1 103 ? 4.082 37.219 7.602 1 79.44 103 THR A C 1
ATOM 840 O O . THR A 1 103 ? 3.016 37.844 7.504 1 79.44 103 THR A O 1
ATOM 843 N N . LEU A 1 104 ? 4.484 36.562 8.648 1 88 104 LEU A N 1
ATOM 844 C CA . LEU A 1 104 ? 3.705 36.562 9.883 1 88 104 LEU A CA 1
ATOM 845 C C . LEU A 1 104 ? 3.783 37.906 10.586 1 88 104 LEU A C 1
ATOM 847 O O . LEU A 1 104 ? 4.871 38.5 10.727 1 88 104 LEU A O 1
ATOM 851 N N . SER A 1 105 ? 2.615 38.469 10.93 1 87.12 105 SER A N 1
ATOM 852 C CA . SER A 1 105 ? 2.625 39.594 11.836 1 87.12 105 SER A CA 1
ATOM 853 C C . SER A 1 105 ? 3.123 39.219 13.219 1 87.12 105 SER A C 1
ATOM 855 O O . SER A 1 105 ? 3.139 38.031 13.57 1 87.12 105 SER A O 1
ATOM 857 N N . PRO A 1 106 ? 3.551 40.188 13.961 1 86.75 106 PRO A N 1
ATOM 858 C CA . PRO A 1 106 ? 3.965 39.875 15.336 1 86.75 106 PRO A CA 1
ATOM 859 C C . PRO A 1 106 ? 2.893 39.156 16.125 1 86.75 106 PRO A C 1
ATOM 861 O O . PRO A 1 106 ? 3.209 38.219 16.891 1 86.75 106 PRO A O 1
ATOM 864 N N . ARG A 1 107 ? 1.669 39.531 15.883 1 89.88 107 ARG A N 1
ATOM 865 C CA . ARG A 1 107 ? 0.556 38.875 16.562 1 89.88 107 ARG A CA 1
ATOM 866 C C . ARG A 1 107 ? 0.458 37.406 16.156 1 89.88 107 ARG A C 1
ATOM 868 O O . ARG A 1 107 ? 0.284 36.531 17 1 89.88 107 ARG A O 1
ATOM 875 N N . GLN A 1 108 ? 0.512 37.156 14.859 1 91.94 108 GLN A N 1
ATOM 876 C CA . GLN A 1 108 ? 0.438 35.781 14.344 1 91.94 108 GLN A CA 1
ATOM 877 C C . GLN A 1 108 ? 1.599 34.938 14.859 1 91.94 108 GLN A C 1
ATOM 879 O O . GLN A 1 108 ? 1.403 33.812 15.266 1 91.94 108 GLN A O 1
ATOM 884 N N . TYR A 1 109 ? 2.693 35.531 14.867 1 89.06 109 TYR A N 1
ATOM 885 C CA . TYR A 1 109 ? 3.879 34.844 15.383 1 89.06 109 TYR A CA 1
ATOM 886 C C . TYR A 1 109 ? 3.664 34.375 16.812 1 89.06 109 TYR A C 1
ATOM 888 O O . TYR A 1 109 ? 3.895 33.219 17.141 1 89.06 109 TYR A O 1
ATOM 896 N N . LYS A 1 110 ? 3.268 35.281 17.625 1 91.19 110 LYS A N 1
ATOM 897 C CA . LYS A 1 110 ? 3.045 35 19.047 1 91.19 110 LYS A CA 1
ATOM 898 C C . LYS A 1 110 ? 1.96 33.938 19.219 1 91.19 110 LYS A C 1
ATOM 900 O O . LYS A 1 110 ? 2.059 33.062 20.094 1 91.19 110 LYS A O 1
ATOM 905 N N . ALA A 1 111 ? 0.962 34 18.406 1 94.75 111 ALA A N 1
ATOM 906 C CA . ALA A 1 111 ? -0.142 33.062 18.484 1 94.75 111 ALA A CA 1
ATOM 907 C C . ALA A 1 111 ? 0.329 31.641 18.156 1 94.75 111 ALA A C 1
ATOM 909 O O . ALA A 1 111 ? -0.016 30.688 18.859 1 94.75 111 ALA A O 1
ATOM 910 N N . TYR A 1 112 ? 1.125 31.516 17.094 1 95.81 112 TYR A N 1
ATOM 911 C CA . TYR A 1 112 ? 1.647 30.203 16.719 1 95.81 112 TYR A CA 1
ATOM 912 C C . TYR A 1 112 ? 2.594 29.672 17.797 1 95.81 112 TYR A C 1
ATOM 914 O O . TYR A 1 112 ? 2.596 28.469 18.094 1 95.81 112 TYR A O 1
ATOM 922 N N . GLN A 1 113 ? 3.359 30.5 18.359 1 93.5 113 GLN A N 1
ATOM 923 C CA . GLN A 1 113 ? 4.242 30.109 19.453 1 93.5 113 GLN A CA 1
ATOM 924 C C . GLN A 1 113 ? 3.443 29.578 20.641 1 93.5 113 GLN A C 1
ATOM 926 O O . GLN A 1 113 ? 3.783 28.531 21.203 1 93.5 113 GLN A O 1
ATOM 931 N N . ALA A 1 114 ? 2.418 30.297 20.969 1 95.06 114 ALA A N 1
ATOM 932 C CA . ALA A 1 114 ? 1.568 29.922 22.078 1 95.06 114 ALA A CA 1
ATOM 933 C C . ALA A 1 114 ? 0.868 28.594 21.812 1 95.06 114 ALA A C 1
ATOM 935 O O . ALA A 1 114 ? 0.517 27.859 22.75 1 95.06 114 ALA A O 1
ATOM 936 N N . ALA A 1 115 ? 0.722 28.328 20.547 1 96.5 115 ALA A N 1
ATOM 937 C CA . ALA A 1 115 ? 0.032 27.109 20.156 1 96.5 115 ALA A CA 1
ATOM 938 C C . ALA A 1 115 ? 1.017 25.953 19.969 1 96.5 115 ALA A C 1
ATOM 940 O O . ALA A 1 115 ? 0.656 24.891 19.453 1 96.5 115 ALA A O 1
ATOM 941 N N . SER A 1 116 ? 2.277 26.125 20.312 1 95.5 116 SER A N 1
ATOM 942 C CA . SER A 1 116 ? 3.312 25.109 20.375 1 95.5 116 SER A CA 1
ATOM 943 C C . SER A 1 116 ? 3.76 24.688 18.984 1 95.5 116 SER A C 1
ATOM 945 O O . SER A 1 116 ? 4.078 23.516 18.766 1 95.5 116 SER A O 1
ATOM 947 N N . PHE A 1 117 ? 3.686 25.609 18.078 1 97.94 117 PHE A N 1
ATOM 948 C CA . PHE A 1 117 ? 4.266 25.344 16.766 1 97.94 117 PHE A CA 1
ATOM 949 C C . PHE A 1 117 ? 5.777 25.547 16.781 1 97.94 117 PHE A C 1
ATOM 951 O O . PHE A 1 117 ? 6.289 26.344 17.578 1 97.94 117 PHE A O 1
ATOM 958 N N . GLU A 1 118 ? 6.43 24.859 15.938 1 97.69 118 GLU A N 1
ATOM 959 C CA . GLU A 1 118 ? 7.844 25.047 15.633 1 97.69 118 GLU A CA 1
ATOM 960 C C . GLU A 1 118 ? 8.039 25.469 14.18 1 97.69 118 GLU A C 1
ATOM 962 O O . GLU A 1 118 ? 7.156 25.266 13.344 1 97.69 118 GLU A O 1
ATOM 967 N N . ILE A 1 119 ? 9.164 26.047 13.938 1 96.75 119 ILE A N 1
ATOM 968 C CA . ILE A 1 119 ? 9.5 26.422 12.562 1 96.75 119 ILE A CA 1
ATOM 969 C C . ILE A 1 119 ? 10.492 25.406 11.984 1 96.75 119 ILE A C 1
ATOM 971 O O . ILE A 1 119 ? 11.445 25 12.656 1 96.75 119 ILE A O 1
ATOM 975 N N . THR A 1 120 ? 10.203 24.938 10.766 1 97.31 120 THR A N 1
ATOM 976 C CA . THR A 1 120 ? 11.055 23.938 10.133 1 97.31 120 THR A CA 1
ATOM 977 C C . THR A 1 120 ? 12.312 24.578 9.555 1 97.31 120 THR A C 1
ATOM 979 O O . THR A 1 120 ? 12.258 25.703 9.047 1 97.31 120 THR A O 1
ATOM 982 N N . GLU A 1 121 ? 13.383 23.906 9.625 1 96.56 121 GLU A N 1
ATOM 983 C CA . GLU A 1 121 ? 14.672 24.406 9.141 1 96.56 121 GLU A CA 1
ATOM 984 C C . GLU A 1 121 ? 15.164 23.578 7.949 1 96.56 121 GLU A C 1
ATOM 986 O O . GLU A 1 121 ? 16.203 22.922 8.031 1 96.56 121 GLU A O 1
ATOM 991 N N . THR A 1 122 ? 14.461 23.641 6.91 1 96.06 122 THR A N 1
ATOM 992 C CA . THR A 1 122 ? 14.805 22.953 5.672 1 96.06 122 THR A CA 1
ATOM 993 C C . THR A 1 122 ? 14.438 23.797 4.457 1 96.06 122 THR A C 1
ATOM 995 O O . THR A 1 122 ? 13.602 24.703 4.551 1 96.06 122 THR A O 1
ATOM 998 N N . GLY A 1 123 ? 15.07 23.5 3.332 1 94.44 123 GLY A N 1
ATOM 999 C CA . GLY A 1 123 ? 14.797 24.219 2.102 1 94.44 123 GLY A CA 1
ATOM 1000 C C . GLY A 1 123 ? 13.555 23.734 1.389 1 94.44 123 GLY A C 1
ATOM 1001 O O . GLY A 1 123 ? 13.094 24.344 0.423 1 94.44 123 GLY A O 1
ATOM 1002 N N . SER A 1 124 ? 13.039 22.656 1.802 1 96.12 124 SER A N 1
ATOM 1003 C CA . SER A 1 124 ? 11.867 22.078 1.153 1 96.12 124 SER A CA 1
ATOM 1004 C C . SER A 1 124 ? 10.773 21.781 2.168 1 96.12 124 SER A C 1
ATOM 1006 O O . SER A 1 124 ? 11.023 21.109 3.176 1 96.12 124 SER A O 1
ATOM 1008 N N . PRO A 1 125 ? 9.586 22.266 1.86 1 95.19 125 PRO A N 1
ATOM 1009 C CA . PRO A 1 125 ? 8.477 21.969 2.771 1 95.19 125 PRO A CA 1
ATOM 1010 C C . PRO A 1 125 ? 8.109 20.484 2.787 1 95.19 125 PRO A C 1
ATOM 1012 O O . PRO A 1 125 ? 7.344 20.047 3.646 1 95.19 125 PRO A O 1
ATOM 1015 N N . PHE A 1 126 ? 8.719 19.641 1.91 1 96.12 126 PHE A N 1
ATOM 1016 C CA . PHE A 1 126 ? 8.352 18.234 1.78 1 96.12 126 PHE A CA 1
ATOM 1017 C C . PHE A 1 126 ? 9.445 17.328 2.348 1 96.12 126 PHE A C 1
ATOM 1019 O O . PHE A 1 126 ? 9.352 16.109 2.256 1 96.12 126 PHE A O 1
ATOM 1026 N N . ASP A 1 127 ? 10.398 17.938 2.965 1 96.88 127 ASP A N 1
ATOM 1027 C CA . ASP A 1 127 ? 11.492 17.188 3.555 1 96.88 127 ASP A CA 1
ATOM 1028 C C . ASP A 1 127 ? 11.102 16.609 4.914 1 96.88 127 ASP A C 1
ATOM 1030 O O . ASP A 1 127 ? 11.719 16.922 5.93 1 96.88 127 ASP A O 1
ATOM 1034 N N . TYR A 1 128 ? 10.164 15.734 4.969 1 97.44 128 TYR A N 1
ATOM 1035 C CA . TYR A 1 128 ? 9.617 15.219 6.219 1 97.44 128 TYR A CA 1
ATOM 1036 C C . TYR A 1 128 ? 10.656 14.383 6.961 1 97.44 128 TYR A C 1
ATOM 1038 O O . TYR A 1 128 ? 10.68 14.359 8.195 1 97.44 128 TYR A O 1
ATOM 1046 N N . ALA A 1 129 ? 11.484 13.672 6.242 1 95.31 129 ALA A N 1
ATOM 1047 C CA . ALA A 1 129 ? 12.57 12.922 6.871 1 95.31 129 ALA A CA 1
ATOM 1048 C C . ALA A 1 129 ? 13.477 13.844 7.68 1 95.31 129 ALA A C 1
ATOM 1050 O O . ALA A 1 129 ? 13.875 13.508 8.797 1 95.31 129 ALA A O 1
ATOM 1051 N N . GLY A 1 130 ? 13.766 15 7.059 1 97.25 130 GLY A N 1
ATOM 1052 C CA . GLY A 1 130 ? 14.57 15.969 7.777 1 97.25 130 GLY A CA 1
ATOM 1053 C C . GLY A 1 130 ? 13.828 16.625 8.922 1 97.25 130 GLY A C 1
ATOM 1054 O O . GLY A 1 130 ? 14.336 16.688 10.047 1 97.25 130 GLY A O 1
ATOM 1055 N N . ILE A 1 131 ? 12.633 17.094 8.703 1 97.88 131 ILE A N 1
ATOM 1056 C CA . ILE A 1 131 ? 11.836 17.875 9.648 1 97.88 131 ILE A CA 1
ATOM 1057 C C . ILE A 1 131 ? 11.469 17 10.852 1 97.88 131 ILE A C 1
ATOM 1059 O O . ILE A 1 131 ? 11.742 17.375 12 1 97.88 131 ILE A O 1
ATOM 1063 N N . ILE A 1 132 ? 10.914 15.836 10.602 1 96.81 132 ILE A N 1
ATOM 1064 C CA . ILE A 1 132 ? 10.352 14.984 11.648 1 96.81 132 ILE A CA 1
ATOM 1065 C C . ILE A 1 132 ? 11.375 13.93 12.055 1 96.81 132 ILE A C 1
ATOM 1067 O O . ILE A 1 132 ? 11.648 13.75 13.242 1 96.81 132 ILE A O 1
ATOM 1071 N N . GLY A 1 133 ? 12 13.258 11.141 1 94.31 133 GLY A N 1
ATOM 1072 C CA . GLY A 1 133 ? 12.953 12.203 11.422 1 94.31 133 GLY A CA 1
ATOM 1073 C C . GLY A 1 133 ? 14.219 12.703 12.094 1 94.31 133 GLY A C 1
ATOM 1074 O O . GLY A 1 133 ? 14.656 12.156 13.102 1 94.31 133 GLY A O 1
ATOM 1075 N N . GLN A 1 134 ? 14.789 13.766 11.523 1 95.94 134 GLN A N 1
ATOM 1076 C CA . GLN A 1 134 ? 16.062 14.273 12.016 1 95.94 134 GLN A CA 1
ATOM 1077 C C . GLN A 1 134 ? 15.859 15.461 12.961 1 95.94 134 GLN A C 1
ATOM 1079 O O . GLN A 1 134 ? 16.812 15.984 13.516 1 95.94 134 GLN A O 1
ATOM 1084 N N . GLY A 1 135 ? 14.602 15.945 13.117 1 97.06 135 GLY A N 1
ATOM 1085 C CA . GLY A 1 135 ? 14.281 17 14.062 1 97.06 135 GLY A CA 1
ATOM 1086 C C . GLY A 1 135 ? 14.758 18.375 13.609 1 97.06 135 GLY A C 1
ATOM 1087 O O . GLY A 1 135 ? 15.141 19.203 14.43 1 97.06 135 GLY A O 1
ATOM 1088 N N . ARG A 1 136 ? 14.812 18.656 12.289 1 96.31 136 ARG A N 1
ATOM 1089 C CA . ARG A 1 136 ? 15.242 19.953 11.766 1 96.31 136 ARG A CA 1
ATOM 1090 C C . ARG A 1 136 ? 14.156 21 11.945 1 96.31 136 ARG A C 1
ATOM 1092 O O . ARG A 1 136 ? 13.594 21.5 10.961 1 96.31 136 ARG A O 1
ATOM 1099 N N . LYS A 1 137 ? 13.906 21.312 13.109 1 96.62 137 LYS A N 1
ATOM 1100 C CA . LYS A 1 137 ? 12.93 22.312 13.547 1 96.62 137 LYS A CA 1
ATOM 1101 C C . LYS A 1 137 ? 13.344 22.938 14.875 1 96.62 137 LYS A C 1
ATOM 1103 O O . LYS A 1 137 ? 14.156 22.375 15.609 1 96.62 137 LYS A O 1
ATOM 1108 N N . THR A 1 138 ? 12.859 24.094 15.07 1 95.38 138 THR A N 1
ATOM 1109 C CA . THR A 1 138 ? 13.164 24.828 16.297 1 95.38 138 THR A CA 1
ATOM 1110 C C . THR A 1 138 ? 11.984 25.688 16.719 1 95.38 138 THR A C 1
ATOM 1112 O O . THR A 1 138 ? 11.016 25.844 15.977 1 95.38 138 THR A O 1
ATOM 1115 N N . SER A 1 139 ? 12.086 26.109 17.984 1 93.38 139 SER A N 1
ATOM 1116 C CA . SER A 1 139 ? 11.078 27.078 18.422 1 93.38 139 SER A CA 1
ATOM 1117 C C . SER A 1 139 ? 11.016 28.281 17.484 1 93.38 139 SER A C 1
ATOM 1119 O O . SER A 1 139 ? 12.039 28.672 16.922 1 93.38 139 SER A O 1
ATOM 1121 N N . ILE A 1 140 ? 9.828 28.719 17.266 1 87.94 140 ILE A N 1
ATOM 1122 C CA . ILE A 1 140 ? 9.664 29.875 16.391 1 87.94 140 ILE A CA 1
ATOM 1123 C C . ILE A 1 140 ? 10.562 31.016 16.859 1 87.94 140 ILE A C 1
ATOM 1125 O O . ILE A 1 140 ? 10.469 31.469 18.016 1 87.94 140 ILE A O 1
ATOM 1129 N N . PRO A 1 141 ? 11.375 31.422 15.984 1 83.25 141 PRO A N 1
ATOM 1130 C CA . PRO A 1 141 ? 12.297 32.469 16.391 1 83.25 141 PRO A CA 1
ATOM 1131 C C . PRO A 1 141 ? 11.602 33.812 16.578 1 83.25 141 PRO A C 1
ATOM 1133 O O . PRO A 1 141 ? 10.438 33.969 16.188 1 83.25 141 PRO A O 1
ATOM 1136 N N . ASP A 1 142 ? 12.297 34.719 17.219 1 81.44 142 ASP A N 1
ATOM 1137 C CA . ASP A 1 142 ? 11.766 36.062 17.281 1 81.44 142 ASP A CA 1
ATOM 1138 C C . ASP A 1 142 ? 11.812 36.75 15.922 1 81.44 142 ASP A C 1
ATOM 1140 O O . ASP A 1 142 ? 12.344 36.188 14.961 1 81.44 142 ASP A O 1
ATOM 1144 N N . ALA A 1 143 ? 11.156 37.938 15.789 1 74.25 143 ALA A N 1
ATOM 1145 C CA . ALA A 1 143 ? 11 38.656 14.523 1 74.25 143 ALA A CA 1
ATOM 1146 C C . ALA A 1 143 ? 12.359 38.906 13.859 1 74.25 143 ALA A C 1
ATOM 1148 O O . ALA A 1 143 ? 12.484 38.781 12.641 1 74.25 143 ALA A O 1
ATOM 1149 N N . GLU A 1 144 ? 13.359 39.25 14.672 1 76.5 144 GLU A N 1
ATOM 1150 C CA . GLU A 1 144 ? 14.688 39.531 14.141 1 76.5 144 GLU A CA 1
ATOM 1151 C C . GLU A 1 144 ? 15.281 38.281 13.461 1 76.5 144 GLU A C 1
ATOM 1153 O O . GLU A 1 144 ? 15.883 38.406 12.391 1 76.5 144 GLU A O 1
ATOM 1158 N N . ASN A 1 145 ? 14.992 37.156 14.023 1 86 145 ASN A N 1
ATOM 1159 C CA . ASN A 1 145 ? 15.57 35.938 13.5 1 86 145 ASN A CA 1
ATOM 1160 C C . ASN A 1 145 ? 14.719 35.344 12.383 1 86 145 ASN A C 1
ATOM 1162 O O . ASN A 1 145 ? 15.18 34.469 11.641 1 86 145 ASN A O 1
ATOM 1166 N N . LEU A 1 146 ? 13.531 35.875 12.312 1 86.25 146 LEU A N 1
ATOM 1167 C CA . LEU A 1 146 ? 12.664 35.406 11.234 1 86.25 146 LEU A CA 1
ATOM 1168 C C . LEU A 1 146 ? 13.195 35.844 9.875 1 86.25 146 LEU A C 1
ATOM 1170 O O . LEU A 1 146 ? 13.086 35.125 8.898 1 86.25 146 LEU A O 1
ATOM 1174 N N . SER A 1 147 ? 13.75 37.062 9.828 1 86.38 147 SER A N 1
ATOM 1175 C CA . SER A 1 147 ? 14.352 37.594 8.602 1 86.38 147 SER A CA 1
ATOM 1176 C C . SER A 1 147 ? 15.508 36.688 8.141 1 86.38 147 SER A C 1
ATOM 1178 O O . SER A 1 147 ? 15.648 36.406 6.949 1 86.38 147 SER A O 1
ATOM 1180 N N . LYS A 1 148 ? 16.312 36.312 9.109 1 91.12 148 LYS A N 1
ATOM 1181 C CA . LYS A 1 148 ? 17.438 35.438 8.797 1 91.12 148 LYS A CA 1
ATOM 1182 C C . LYS A 1 148 ? 16.938 34.094 8.266 1 91.12 148 LYS A C 1
ATOM 1184 O O . LYS A 1 148 ? 17.531 33.531 7.328 1 91.12 148 LYS A O 1
ATOM 1189 N N . HIS A 1 149 ? 15.906 33.594 8.891 1 92.75 149 HIS A N 1
ATOM 1190 C CA . HIS A 1 149 ? 15.289 32.344 8.445 1 92.75 149 HIS A CA 1
ATOM 1191 C C . HIS A 1 149 ? 14.828 32.438 6.996 1 92.75 149 HIS A C 1
ATOM 1193 O O . HIS A 1 149 ? 15.102 31.547 6.188 1 92.75 149 HIS A O 1
ATOM 1199 N N . LEU A 1 150 ? 14.203 33.531 6.648 1 91.62 150 LEU A N 1
ATOM 1200 C CA . LEU A 1 150 ? 13.633 33.719 5.32 1 91.62 150 LEU A CA 1
ATOM 1201 C C . LEU A 1 150 ? 14.727 33.875 4.273 1 91.62 150 LEU A C 1
ATOM 1203 O O . LEU A 1 150 ? 14.57 33.469 3.129 1 91.62 150 LEU A O 1
ATOM 1207 N N . THR A 1 151 ? 15.758 34.531 4.637 1 91.25 151 THR A N 1
ATOM 1208 C CA . THR A 1 151 ? 16.891 34.688 3.73 1 91.25 151 THR A CA 1
ATOM 1209 C C . THR A 1 151 ? 17.5 33.312 3.398 1 91.25 151 THR A C 1
ATOM 1211 O O . THR A 1 151 ? 17.891 33.062 2.254 1 91.25 151 THR A O 1
ATOM 1214 N N . LYS A 1 152 ? 17.516 32.5 4.395 1 94 152 LYS A N 1
ATOM 1215 C CA . LYS A 1 152 ? 18.188 31.203 4.242 1 94 152 LYS A CA 1
ATOM 1216 C C . LYS A 1 152 ? 17.297 30.188 3.529 1 94 152 LYS A C 1
ATOM 1218 O O . LYS A 1 152 ? 17.734 29.5 2.617 1 94 152 LYS A O 1
ATOM 1223 N N . TYR A 1 153 ? 16 30.109 3.906 1 93.88 153 TYR A N 1
ATOM 1224 C CA . TYR A 1 153 ? 15.164 29.016 3.453 1 93.88 153 TYR A CA 1
ATOM 1225 C C . TYR A 1 153 ? 14.117 29.5 2.457 1 93.88 153 TYR A C 1
ATOM 1227 O O . TYR A 1 153 ? 13.492 28.703 1.757 1 93.88 153 TYR A O 1
ATOM 1235 N N . HIS A 1 154 ? 13.742 30.75 2.348 1 93.5 154 HIS A N 1
ATOM 1236 C CA . HIS A 1 154 ? 12.914 31.406 1.348 1 93.5 154 HIS A CA 1
ATOM 1237 C C . HIS A 1 154 ? 11.438 31.094 1.551 1 93.5 154 HIS A C 1
ATOM 1239 O O . HIS A 1 154 ? 10.633 31.266 0.637 1 93.5 154 HIS A O 1
ATOM 1245 N N . HIS A 1 155 ? 11.109 30.531 2.654 1 95.19 155 HIS A N 1
ATOM 1246 C CA . HIS A 1 155 ? 9.734 30.312 3.08 1 95.19 155 HIS A CA 1
ATOM 1247 C C . HIS A 1 155 ? 9.656 30.047 4.582 1 95.19 155 HIS A C 1
ATOM 1249 O O . HIS A 1 155 ? 10.688 29.891 5.242 1 95.19 155 HIS A O 1
ATOM 1255 N N . ILE A 1 156 ? 8.438 30.047 5.113 1 95.06 156 ILE A N 1
ATOM 1256 C CA . ILE A 1 156 ? 8.172 29.656 6.492 1 95.06 156 ILE A CA 1
ATOM 1257 C C . ILE A 1 156 ? 7.266 28.422 6.508 1 95.06 156 ILE A C 1
ATOM 1259 O O . ILE A 1 156 ? 6.254 28.391 5.805 1 95.06 156 ILE A O 1
ATOM 1263 N N . GLN A 1 157 ? 7.664 27.469 7.18 1 97 157 GLN A N 1
ATOM 1264 C CA . GLN A 1 157 ? 6.793 26.328 7.477 1 97 157 GLN A CA 1
ATOM 1265 C C . GLN A 1 157 ? 6.77 26.031 8.977 1 97 157 GLN A C 1
ATOM 1267 O O . GLN A 1 157 ? 7.82 25.891 9.602 1 97 157 GLN A O 1
ATOM 1272 N N . LEU A 1 158 ? 5.586 26.047 9.461 1 97.69 158 LEU A N 1
ATOM 1273 C CA . LEU A 1 158 ? 5.359 25.719 10.867 1 97.69 158 LEU A CA 1
ATOM 1274 C C . LEU A 1 158 ? 4.82 24.297 11.008 1 97.69 158 LEU A C 1
ATOM 1276 O O . LEU A 1 158 ? 4.098 23.812 10.133 1 97.69 158 LEU A O 1
ATOM 1280 N N . ILE A 1 159 ? 5.188 23.656 12.086 1 98.56 159 ILE A N 1
ATOM 1281 C CA . ILE A 1 159 ? 4.766 22.281 12.305 1 98.56 159 ILE A CA 1
ATOM 1282 C C . ILE A 1 159 ? 4.379 22.078 13.766 1 98.56 159 ILE A C 1
ATOM 1284 O O . ILE A 1 159 ? 5.027 22.625 14.664 1 98.56 159 ILE A O 1
ATOM 1288 N N . LYS A 1 160 ? 3.377 21.359 14 1 98.62 160 LYS A N 1
ATOM 1289 C CA . LYS A 1 160 ? 2.889 20.969 15.32 1 98.62 160 LYS A CA 1
ATOM 1290 C C . LYS A 1 160 ? 2.512 19.5 15.359 1 98.62 160 LYS A C 1
ATOM 1292 O O . LYS A 1 160 ? 1.755 19.016 14.516 1 98.62 160 LYS A O 1
ATOM 1297 N N . GLN A 1 161 ? 3.086 18.781 16.297 1 98.31 161 GLN A N 1
ATOM 1298 C CA . GLN A 1 161 ? 2.699 17.375 16.484 1 98.31 161 GLN A CA 1
ATOM 1299 C C . GLN A 1 161 ? 1.409 17.281 17.297 1 98.31 161 GLN A C 1
ATOM 1301 O O . GLN A 1 161 ? 1.252 17.953 18.312 1 98.31 161 GLN A O 1
ATOM 1306 N N . LEU A 1 162 ? 0.533 16.531 16.812 1 98.62 162 LEU A N 1
ATOM 1307 C CA . LEU A 1 162 ? -0.727 16.281 17.516 1 98.62 162 LEU A CA 1
ATOM 1308 C C . LEU A 1 162 ? -0.727 14.898 18.156 1 98.62 162 LEU A C 1
ATOM 1310 O O . LEU A 1 162 ? -0.187 13.945 17.594 1 98.62 162 LEU A O 1
ATOM 1314 N N . SER A 1 163 ? -1.358 14.781 19.297 1 97.62 163 SER A N 1
ATOM 1315 C CA . SER A 1 163 ? -1.549 13.477 19.922 1 97.62 163 SER A CA 1
ATOM 1316 C C . SER A 1 163 ? -2.746 12.75 19.312 1 97.62 163 SER A C 1
ATOM 1318 O O . SER A 1 163 ? -3.811 13.344 19.125 1 97.62 163 SER A O 1
ATOM 1320 N N . TYR A 1 164 ? -2.498 11.461 19.078 1 97.19 164 TYR A N 1
ATOM 1321 C CA . TYR A 1 164 ? -3.621 10.664 18.594 1 97.19 164 TYR A CA 1
ATOM 1322 C C . TYR A 1 164 ? -4.703 10.539 19.656 1 97.19 164 TYR A C 1
ATOM 1324 O O . TYR A 1 164 ? -4.418 10.164 20.797 1 97.19 164 TYR A O 1
ATOM 1332 N N . PRO A 1 165 ? -5.875 10.852 19.25 1 97.38 165 PRO A N 1
ATOM 1333 C CA . PRO A 1 165 ? -6.953 10.438 20.156 1 97.38 165 PRO A CA 1
ATOM 1334 C C . PRO A 1 165 ? -7.285 8.953 20.047 1 97.38 165 PRO A C 1
ATOM 1336 O O . PRO A 1 165 ? -6.605 8.219 19.328 1 97.38 165 PRO A O 1
ATOM 1339 N N . THR A 1 166 ? -8.336 8.477 20.734 1 95.31 166 THR A N 1
ATOM 1340 C CA . THR A 1 166 ? -8.586 7.043 20.828 1 95.31 166 THR A CA 1
ATOM 1341 C C . THR A 1 166 ? -9.633 6.621 19.797 1 95.31 166 THR A C 1
ATOM 1343 O O . THR A 1 166 ? -9.789 5.43 19.516 1 95.31 166 THR A O 1
ATOM 1346 N N . ASP A 1 167 ? -10.375 7.605 19.266 1 97.56 167 ASP A N 1
ATOM 1347 C CA . ASP A 1 167 ? -11.383 7.23 18.281 1 97.56 167 ASP A CA 1
ATOM 1348 C C . ASP A 1 167 ? -11.555 8.32 17.234 1 97.56 167 ASP A C 1
ATOM 1350 O O . ASP A 1 167 ? -11.016 9.422 17.375 1 97.56 167 ASP A O 1
ATOM 1354 N N . THR A 1 168 ? -12.398 8.039 16.219 1 98.19 168 THR A N 1
ATOM 1355 C CA . THR A 1 168 ? -12.5 8.891 15.039 1 98.19 168 THR A CA 1
ATOM 1356 C C . THR A 1 168 ? -13.273 10.172 15.359 1 98.19 168 THR A C 1
ATOM 1358 O O . THR A 1 168 ? -12.992 11.227 14.797 1 98.19 168 THR A O 1
ATOM 1361 N N . ALA A 1 169 ? -14.211 10.109 16.219 1 97.75 169 ALA A N 1
ATOM 1362 C CA . ALA A 1 169 ? -14.969 11.297 16.578 1 97.75 169 ALA A CA 1
ATOM 1363 C C . ALA A 1 169 ? -14.078 12.32 17.297 1 97.75 169 ALA A C 1
ATOM 1365 O O . ALA A 1 169 ? -14.117 13.508 16.984 1 97.75 169 ALA A O 1
ATOM 1366 N N . GLN A 1 170 ? -13.297 11.836 18.203 1 98.25 170 GLN A N 1
ATOM 1367 C CA . GLN A 1 170 ? -12.367 12.711 18.922 1 98.25 170 GLN A CA 1
ATOM 1368 C C . GLN A 1 170 ? -11.305 13.266 17.969 1 98.25 170 GLN A C 1
ATOM 1370 O O . GLN A 1 170 ? -10.859 14.406 18.141 1 98.25 170 GLN A O 1
ATOM 1375 N N . LEU A 1 171 ? -10.906 12.414 17.062 1 98.62 171 LEU A N 1
ATOM 1376 C CA . LEU A 1 171 ? -9.945 12.883 16.078 1 98.62 171 LEU A CA 1
ATOM 1377 C C . LEU A 1 171 ? -10.539 14.016 15.242 1 98.62 171 LEU A C 1
ATOM 1379 O O . LEU A 1 171 ? -9.891 15.047 15.039 1 98.62 171 LEU A O 1
ATOM 1383 N N . LEU A 1 172 ? -11.758 13.859 14.766 1 98.56 172 LEU A N 1
ATOM 1384 C CA . LEU A 1 172 ? -12.414 14.906 13.984 1 98.56 172 LEU A CA 1
ATOM 1385 C C . LEU A 1 172 ? -12.547 16.188 14.805 1 98.56 172 LEU A C 1
ATOM 1387 O O . LEU A 1 172 ? -12.273 17.281 14.305 1 98.56 172 LEU A O 1
ATOM 1391 N N . ASP A 1 173 ? -12.906 16.047 16.031 1 98.31 173 ASP A N 1
ATOM 1392 C CA . ASP A 1 173 ? -13.039 17.188 16.922 1 98.31 173 ASP A CA 1
ATOM 1393 C C . ASP A 1 173 ? -11.703 17.922 17.078 1 98.31 173 ASP A C 1
ATOM 1395 O O . ASP A 1 173 ? -11.648 19.156 17.031 1 98.31 173 ASP A O 1
ATOM 1399 N N . LEU A 1 174 ? -10.695 17.109 17.344 1 98.56 174 LEU A N 1
ATOM 1400 C CA . LEU A 1 174 ? -9.352 17.656 17.5 1 98.56 174 LEU A CA 1
ATOM 1401 C C . LEU A 1 174 ? -8.953 18.453 16.25 1 98.56 174 LEU A C 1
ATOM 1403 O O . LEU A 1 174 ? -8.5 19.594 16.359 1 98.56 174 LEU A O 1
ATOM 1407 N N . LEU A 1 175 ? -9.156 17.906 15.094 1 98.62 175 LEU A N 1
ATOM 1408 C CA . LEU A 1 175 ? -8.734 18.531 13.844 1 98.62 175 LEU A CA 1
ATOM 1409 C C . LEU A 1 175 ? -9.562 19.781 13.555 1 98.62 175 LEU A C 1
ATOM 1411 O O . LEU A 1 175 ? -9.047 20.766 13.031 1 98.62 175 LEU A O 1
ATOM 1415 N N . GLN A 1 176 ? -10.82 19.703 13.883 1 97.94 176 GLN A N 1
ATOM 1416 C CA . GLN A 1 176 ? -11.672 20.891 13.742 1 97.94 176 GLN A CA 1
ATOM 1417 C C . GLN A 1 176 ? -11.188 22.031 14.625 1 97.94 176 GLN A C 1
ATOM 1419 O O . GLN A 1 176 ? -11.188 23.188 14.211 1 97.94 176 GLN A O 1
ATOM 1424 N N . ARG A 1 177 ? -10.844 21.703 15.82 1 97.81 177 ARG A N 1
ATOM 1425 C CA . ARG A 1 177 ? -10.328 22.719 16.734 1 97.81 177 ARG A CA 1
ATOM 1426 C C . ARG A 1 177 ? -9.039 23.328 16.203 1 97.81 177 ARG A C 1
ATOM 1428 O O . ARG A 1 177 ? -8.844 24.547 16.281 1 97.81 177 ARG A O 1
ATOM 1435 N N . GLU A 1 178 ? -8.156 22.5 15.719 1 97.88 178 GLU A N 1
ATOM 1436 C CA . GLU A 1 178 ? -6.898 22.984 15.164 1 97.88 178 GLU A CA 1
ATOM 1437 C C . GLU A 1 178 ? -7.141 23.891 13.953 1 97.88 178 GLU A C 1
ATOM 1439 O O . GLU A 1 178 ? -6.492 24.922 13.812 1 97.88 178 GLU A O 1
ATOM 1444 N N . TRP A 1 179 ? -8.109 23.484 13.117 1 95.81 179 TRP A N 1
ATOM 1445 C CA . TRP A 1 179 ? -8.492 24.312 11.969 1 95.81 179 TRP A CA 1
ATOM 1446 C C . TRP A 1 179 ? -9.016 25.672 12.422 1 95.81 179 TRP A C 1
ATOM 1448 O O . TRP A 1 179 ? -8.578 26.703 11.922 1 95.81 179 TRP A O 1
ATOM 1458 N N . SER A 1 180 ? -9.883 25.641 13.336 1 95.69 180 SER A N 1
ATOM 1459 C CA . SER A 1 180 ? -10.461 26.875 13.852 1 95.69 180 SER A CA 1
ATOM 1460 C C . SER A 1 180 ? -9.391 27.781 14.453 1 95.69 180 SER A C 1
ATOM 1462 O O . SER A 1 180 ? -9.438 29 14.297 1 95.69 180 SER A O 1
ATOM 1464 N N . MET A 1 181 ? -8.492 27.172 15.156 1 96.69 181 MET A N 1
ATOM 1465 C CA . MET A 1 181 ? -7.391 27.938 15.75 1 96.69 181 MET A CA 1
ATOM 1466 C C . MET A 1 181 ? -6.586 28.656 14.68 1 96.69 181 MET A C 1
ATOM 1468 O O . MET A 1 181 ? -6.301 29.859 14.812 1 96.69 181 MET A O 1
ATOM 1472 N N . ILE A 1 182 ? -6.254 28 13.57 1 96 182 ILE A N 1
ATOM 1473 C CA . ILE A 1 182 ? -5.473 28.609 12.508 1 96 182 ILE A CA 1
ATOM 1474 C C . ILE A 1 182 ? -6.266 29.734 11.867 1 96 182 ILE A C 1
ATOM 1476 O O . ILE A 1 182 ? -5.723 30.812 11.594 1 96 182 ILE A O 1
ATOM 1480 N N . VAL A 1 183 ? -7.559 29.5 11.609 1 94.38 183 VAL A N 1
ATOM 1481 C CA . VAL A 1 183 ? -8.422 30.516 11.031 1 94.38 183 VAL A CA 1
ATOM 1482 C C . VAL A 1 183 ? -8.43 31.766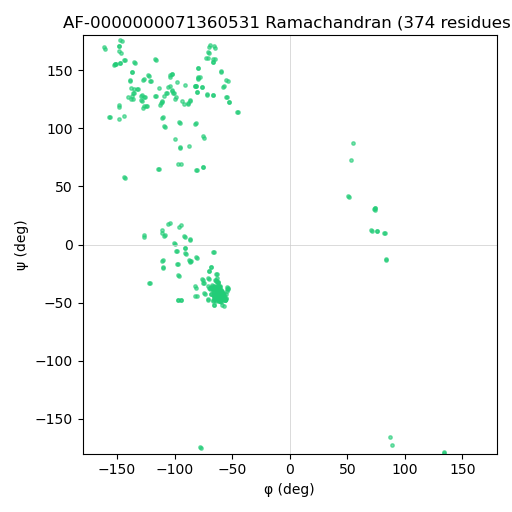 11.922 1 94.38 183 VAL A C 1
ATOM 1484 O O . VAL A 1 183 ? -8.297 32.875 11.438 1 94.38 183 VAL A O 1
ATOM 1487 N N . ASN A 1 184 ? -8.539 31.547 13.188 1 94.94 184 ASN A N 1
ATOM 1488 C CA . ASN A 1 184 ? -8.57 32.656 14.141 1 94.94 184 ASN A CA 1
ATOM 1489 C C . ASN A 1 184 ? -7.258 33.438 14.125 1 94.94 184 ASN A C 1
ATOM 1491 O O . ASN A 1 184 ? -7.258 34.656 14.266 1 94.94 184 ASN A O 1
ATOM 1495 N N . ILE A 1 185 ? -6.168 32.75 14.023 1 95.06 185 ILE A N 1
ATOM 1496 C CA . ILE A 1 185 ? -4.859 33.406 13.984 1 95.06 185 ILE A CA 1
ATOM 1497 C C . ILE A 1 185 ? -4.781 34.312 12.766 1 95.06 185 ILE A C 1
ATOM 1499 O O . ILE A 1 185 ? -4.223 35.406 12.852 1 95.06 185 ILE A O 1
ATOM 1503 N N . HIS A 1 186 ? -5.383 33.938 11.648 1 93.06 186 HIS A N 1
ATOM 1504 C CA . HIS A 1 186 ? -5.18 34.656 10.398 1 93.06 186 HIS A CA 1
ATOM 1505 C C . HIS A 1 186 ? -6.297 35.688 10.156 1 93.06 186 HIS A C 1
ATOM 1507 O O . HIS A 1 186 ? -6.129 36.625 9.375 1 93.06 186 HIS A O 1
ATOM 1513 N N . GLU A 1 187 ? -7.465 35.5 10.672 1 86.56 187 GLU A N 1
ATOM 1514 C CA . GLU A 1 187 ? -8.562 36.438 10.508 1 86.56 187 GLU A CA 1
ATOM 1515 C C . GLU A 1 187 ? -8.523 37.531 11.57 1 86.56 187 GLU A C 1
ATOM 1517 O O . GLU A 1 187 ? -9.172 38.562 11.43 1 86.56 187 GLU A O 1
ATOM 1522 N N . GLY A 1 188 ? -7.543 37.594 12.445 1 73.31 188 GLY A N 1
ATOM 1523 C CA . GLY A 1 188 ? -7.402 38.625 13.445 1 73.31 188 GLY A CA 1
ATOM 1524 C C . GLY A 1 188 ? -8.43 38.531 14.555 1 73.31 188 GLY A C 1
ATOM 1525 O O . GLY A 1 188 ? -8.789 39.562 15.156 1 73.31 188 GLY A O 1
ATOM 1526 N N . ASN A 1 189 ? -9.141 37.469 14.672 1 54.78 189 ASN A N 1
ATOM 1527 C CA . ASN A 1 189 ? -10.055 37.344 15.797 1 54.78 189 ASN A CA 1
ATOM 1528 C C . ASN A 1 189 ? -9.336 36.844 17.047 1 54.78 189 ASN A C 1
ATOM 1530 O O . ASN A 1 189 ? -8.312 36.156 16.953 1 54.78 189 ASN A O 1
ATOM 1534 N N . MET B 1 1 ? -19.359 1.036 11.992 1 57.62 1 MET B N 1
ATOM 1535 C CA . MET B 1 1 ? -17.906 0.958 11.773 1 57.62 1 MET B CA 1
ATOM 1536 C C . MET B 1 1 ? -17.156 1.163 13.078 1 57.62 1 MET B C 1
ATOM 1538 O O . MET B 1 1 ? -17.609 1.898 13.961 1 57.62 1 MET B O 1
ATOM 1542 N N . ASP B 1 2 ? -16.328 0.198 13.57 1 77.44 2 ASP B N 1
ATOM 1543 C CA . ASP B 1 2 ? -15.461 0.375 14.727 1 77.44 2 ASP B CA 1
ATOM 1544 C C . ASP B 1 2 ? -14.711 1.707 14.664 1 77.44 2 ASP B C 1
ATOM 1546 O O . ASP B 1 2 ? -14 1.976 13.695 1 77.44 2 ASP B O 1
ATOM 1550 N N . ASN B 1 3 ? -15.047 2.582 15.617 1 91.25 3 ASN B N 1
ATOM 1551 C CA . ASN B 1 3 ? -14.547 3.953 15.594 1 91.25 3 ASN B CA 1
ATOM 1552 C C . ASN B 1 3 ? -13.234 4.09 16.359 1 91.25 3 ASN B C 1
ATOM 1554 O O . ASN B 1 3 ? -12.641 5.164 16.391 1 91.25 3 ASN B O 1
ATOM 1558 N N . SER B 1 4 ? -12.867 2.969 16.922 1 95.5 4 SER B N 1
ATOM 1559 C CA . SER B 1 4 ? -11.625 3.031 17.688 1 95.5 4 SER B CA 1
ATOM 1560 C C . SER B 1 4 ? -10.406 3.043 16.766 1 95.5 4 SER B C 1
ATOM 1562 O O . SER B 1 4 ? -10.367 2.314 15.773 1 95.5 4 SER B O 1
ATOM 1564 N N . LEU B 1 5 ? -9.477 3.885 17.047 1 96.75 5 LEU B N 1
ATOM 1565 C CA . LEU B 1 5 ? -8.219 3.93 16.297 1 96.75 5 LEU B CA 1
ATOM 1566 C C . LEU B 1 5 ? -7.211 2.943 16.875 1 96.75 5 LEU B C 1
ATOM 1568 O O . LEU B 1 5 ? -6.977 2.918 18.078 1 96.75 5 LEU B O 1
ATOM 1572 N N . ASN B 1 6 ? -6.695 2.064 16.125 1 96.75 6 ASN B N 1
ATOM 1573 C CA . ASN B 1 6 ? -5.66 1.135 16.578 1 96.75 6 ASN B CA 1
ATOM 1574 C C . ASN B 1 6 ? -4.305 1.822 16.703 1 96.75 6 ASN B C 1
ATOM 1576 O O . ASN B 1 6 ? -3.518 1.827 15.75 1 96.75 6 ASN B O 1
ATOM 1580 N N . LEU B 1 7 ? -3.992 2.301 17.844 1 96.94 7 LEU B N 1
ATOM 1581 C CA . LEU B 1 7 ? -2.801 3.109 18.078 1 96.94 7 LEU B CA 1
ATOM 1582 C C . LEU B 1 7 ? -1.54 2.256 18 1 96.94 7 LEU B C 1
ATOM 1584 O O . LEU B 1 7 ? -0.463 2.762 17.672 1 96.94 7 LEU B O 1
ATOM 1588 N N . ASN B 1 8 ? -1.703 1 18.328 1 96.56 8 ASN B N 1
ATOM 1589 C CA . ASN B 1 8 ? -0.556 0.103 18.234 1 96.56 8 ASN B CA 1
ATOM 1590 C C . ASN B 1 8 ? -0.032 0.015 16.812 1 96.56 8 ASN B C 1
ATOM 1592 O O . ASN B 1 8 ? 1.18 0.035 16.578 1 96.56 8 ASN B O 1
ATOM 1596 N N . ILE B 1 9 ? -0.901 -0.035 15.859 1 97.06 9 ILE B N 1
ATOM 1597 C CA . ILE B 1 9 ? -0.513 -0.084 14.453 1 97.06 9 ILE B CA 1
ATOM 1598 C C . ILE B 1 9 ? -0.017 1.289 14.008 1 97.06 9 ILE B C 1
ATOM 1600 O O . ILE B 1 9 ? 1.033 1.399 13.367 1 97.06 9 ILE B O 1
ATOM 1604 N N . LEU B 1 10 ? -0.682 2.314 14.422 1 96.88 10 LEU B N 1
ATOM 1605 C CA . LEU B 1 10 ? -0.384 3.674 13.984 1 96.88 10 LEU B CA 1
ATOM 1606 C C . LEU B 1 10 ? 1.021 4.086 14.406 1 96.88 10 LEU B C 1
ATOM 1608 O O . LEU B 1 10 ? 1.708 4.805 13.68 1 96.88 10 LEU B O 1
ATOM 1612 N N . ASN B 1 11 ? 1.415 3.574 15.523 1 96.94 11 ASN B N 1
ATOM 1613 C CA . ASN B 1 11 ? 2.668 4.047 16.109 1 96.94 11 ASN B CA 1
ATOM 1614 C C . ASN B 1 11 ? 3.816 3.084 15.82 1 96.94 11 ASN B C 1
ATOM 1616 O O . ASN B 1 11 ? 4.949 3.324 16.234 1 96.94 11 ASN B O 1
ATOM 1620 N N . ASP B 1 12 ? 3.6 2.016 15.117 1 96.69 12 ASP B N 1
ATOM 1621 C CA . ASP B 1 12 ? 4.586 0.95 14.969 1 96.69 12 ASP B CA 1
ATOM 1622 C C . ASP B 1 12 ? 5.398 1.122 13.688 1 96.69 12 ASP B C 1
ATOM 1624 O O . ASP B 1 12 ? 5.129 0.46 12.68 1 96.69 12 ASP B O 1
ATOM 1628 N N . GLU B 1 13 ? 6.41 1.936 13.742 1 96.38 13 GLU B N 1
ATOM 1629 C CA . GLU B 1 13 ? 7.293 2.145 12.594 1 96.38 13 GLU B CA 1
ATOM 1630 C C . GLU B 1 13 ? 7.949 0.837 12.156 1 96.38 13 GLU B C 1
ATOM 1632 O O . GLU B 1 13 ? 8.102 0.583 10.961 1 96.38 13 GLU B O 1
ATOM 1637 N N . GLY B 1 14 ? 8.312 0.047 13.117 1 97.25 14 GLY B N 1
ATOM 1638 C CA . GLY B 1 14 ? 8.961 -1.222 12.836 1 97.25 14 GLY B CA 1
ATOM 1639 C C . GLY B 1 14 ? 8.109 -2.164 12.016 1 97.25 14 GLY B C 1
ATOM 1640 O O . GLY B 1 14 ? 8.617 -2.869 11.141 1 97.25 14 GLY B O 1
ATOM 1641 N N . LEU B 1 15 ? 6.844 -2.189 12.328 1 97.44 15 LEU B N 1
ATOM 1642 C CA . LEU B 1 15 ? 5.91 -3.012 11.57 1 97.44 15 LEU B CA 1
ATOM 1643 C C . LEU B 1 15 ? 5.973 -2.672 10.086 1 97.44 15 LEU B C 1
ATOM 1645 O O . LEU B 1 15 ? 6.105 -3.564 9.242 1 97.44 15 LEU B O 1
ATOM 1649 N N . PHE B 1 16 ? 5.949 -1.42 9.711 1 97 16 PHE B N 1
ATOM 1650 C CA . PHE B 1 16 ? 5.871 -0.999 8.312 1 97 16 PHE B CA 1
ATOM 1651 C C . PHE B 1 16 ? 7.215 -1.175 7.617 1 97 16 PHE B C 1
ATOM 1653 O O . PHE B 1 16 ? 7.266 -1.475 6.426 1 97 16 PHE B O 1
ATOM 1660 N N . HIS B 1 17 ? 8.289 -1.041 8.414 1 96.75 17 HIS B N 1
ATOM 1661 C CA . HIS B 1 17 ? 9.594 -1.389 7.863 1 96.75 17 HIS B CA 1
ATOM 1662 C C . HIS B 1 17 ? 9.68 -2.877 7.539 1 96.75 17 HIS B C 1
ATOM 1664 O O . HIS B 1 17 ? 10.219 -3.26 6.5 1 96.75 17 HIS B O 1
ATOM 1670 N N . SER B 1 18 ? 9.125 -3.686 8.406 1 96.94 18 SER B N 1
ATOM 1671 C CA . SER B 1 18 ? 9.117 -5.125 8.172 1 96.94 18 SER B CA 1
ATOM 1672 C C . SER B 1 18 ? 8.266 -5.484 6.957 1 96.94 18 SER B C 1
ATOM 1674 O O . SER B 1 18 ? 8.648 -6.344 6.16 1 96.94 18 SER B O 1
ATOM 1676 N N . ILE B 1 19 ? 7.152 -4.871 6.871 1 96.56 19 ILE B N 1
ATOM 1677 C CA . ILE B 1 19 ? 6.27 -5.098 5.73 1 96.56 19 ILE B CA 1
ATOM 1678 C C . ILE B 1 19 ? 6.992 -4.723 4.438 1 96.56 19 ILE B C 1
ATOM 1680 O O . ILE B 1 19 ? 6.941 -5.465 3.453 1 96.56 19 ILE B O 1
ATOM 1684 N N . HIS B 1 20 ? 7.652 -3.582 4.496 1 95.44 20 HIS B N 1
ATOM 1685 C CA . HIS B 1 20 ? 8.406 -3.139 3.326 1 95.44 20 HIS B CA 1
ATOM 1686 C C . HIS B 1 20 ? 9.5 -4.133 2.969 1 95.44 20 HIS B C 1
ATOM 1688 O O . HIS B 1 20 ? 9.664 -4.492 1.799 1 95.44 20 HIS B O 1
ATOM 1694 N N . GLN B 1 21 ? 10.219 -4.512 3.938 1 96.38 21 GLN B N 1
ATOM 1695 C CA . GLN B 1 21 ? 11.297 -5.469 3.717 1 96.38 21 GLN B CA 1
ATOM 1696 C C . GLN B 1 21 ? 10.766 -6.766 3.107 1 96.38 21 GLN B C 1
ATOM 1698 O O . GLN B 1 21 ? 11.359 -7.301 2.168 1 96.38 21 GLN B O 1
ATOM 1703 N N . LEU B 1 22 ? 9.75 -7.219 3.658 1 96.88 22 LEU B N 1
ATOM 1704 C CA . LEU B 1 22 ? 9.148 -8.461 3.184 1 96.88 22 LEU B CA 1
ATOM 1705 C C . LEU B 1 22 ? 8.695 -8.328 1.733 1 96.88 22 LEU B C 1
ATOM 1707 O O . LEU B 1 22 ? 8.891 -9.242 0.931 1 96.88 22 LEU B O 1
ATOM 1711 N N . ARG B 1 23 ? 8.086 -7.238 1.417 1 96.5 23 ARG B N 1
ATOM 1712 C CA . ARG B 1 23 ? 7.688 -6.977 0.037 1 96.5 23 ARG B CA 1
ATOM 1713 C C . ARG B 1 23 ? 8.891 -7.043 -0.899 1 96.5 23 ARG B C 1
ATOM 1715 O O . ARG B 1 23 ? 8.836 -7.688 -1.948 1 96.5 23 ARG B O 1
ATOM 1722 N N . GLU B 1 24 ? 9.938 -6.375 -0.511 1 96.31 24 GLU B N 1
ATOM 1723 C CA . GLU B 1 24 ? 11.148 -6.352 -1.327 1 96.31 24 GLU B CA 1
ATOM 1724 C C . GLU B 1 24 ? 11.742 -7.75 -1.484 1 96.31 24 GLU B C 1
ATOM 1726 O O . GLU B 1 24 ? 12.242 -8.102 -2.555 1 96.31 24 GLU B O 1
ATOM 1731 N N . GLN B 1 25 ? 11.719 -8.43 -0.468 1 97.88 25 GLN B N 1
ATOM 1732 C CA . GLN B 1 25 ? 12.227 -9.797 -0.499 1 97.88 25 GLN B CA 1
ATOM 1733 C C . GLN B 1 25 ? 11.5 -10.633 -1.549 1 97.88 25 GLN B C 1
ATOM 1735 O O . GLN B 1 25 ? 12.133 -11.336 -2.338 1 97.88 25 GLN B O 1
ATOM 1740 N N . PHE B 1 26 ? 10.234 -10.547 -1.586 1 98.12 26 PHE B N 1
ATOM 1741 C CA . PHE B 1 26 ? 9.461 -11.328 -2.543 1 98.12 26 PHE B CA 1
ATOM 1742 C C . PHE B 1 26 ? 9.711 -10.852 -3.967 1 98.12 26 PHE B C 1
ATOM 1744 O O . PHE B 1 26 ? 9.875 -11.664 -4.883 1 98.12 26 PHE B O 1
ATOM 1751 N N . ILE B 1 27 ? 9.75 -9.555 -4.105 1 97.75 27 ILE B N 1
ATOM 1752 C CA . ILE B 1 27 ? 10.023 -9 -5.43 1 97.75 27 ILE B CA 1
ATOM 1753 C C . ILE B 1 27 ? 11.383 -9.484 -5.918 1 97.75 27 ILE B C 1
ATOM 1755 O O . ILE B 1 27 ? 11.539 -9.859 -7.086 1 97.75 27 ILE B O 1
ATOM 1759 N N . HIS B 1 28 ? 12.266 -9.5 -5.047 1 97.88 28 HIS B N 1
ATOM 1760 C CA . HIS B 1 28 ? 13.602 -9.953 -5.406 1 97.88 28 HIS B CA 1
ATOM 1761 C C . HIS B 1 28 ? 13.602 -11.43 -5.789 1 97.88 28 HIS B C 1
ATOM 1763 O O . HIS B 1 28 ? 14.203 -11.812 -6.793 1 97.88 28 HIS B O 1
ATOM 1769 N N . VAL B 1 29 ? 12.984 -12.211 -5.016 1 98.62 29 VAL B N 1
ATOM 1770 C CA . VAL B 1 29 ? 12.922 -13.641 -5.289 1 98.62 29 VAL B CA 1
ATOM 1771 C C . VAL B 1 29 ? 12.234 -13.883 -6.633 1 98.62 29 VAL B C 1
ATOM 1773 O O . VAL B 1 29 ? 12.711 -14.68 -7.441 1 98.62 29 VAL B O 1
ATOM 1776 N N . PHE B 1 30 ? 11.094 -13.195 -6.879 1 98.69 30 PHE B N 1
ATOM 1777 C CA . PHE B 1 30 ? 10.391 -13.336 -8.148 1 98.69 30 PHE B CA 1
ATOM 1778 C C . PHE B 1 30 ? 11.266 -12.883 -9.312 1 98.69 30 PHE B C 1
ATOM 1780 O O . PHE B 1 30 ? 11.289 -13.523 -10.359 1 98.69 30 PHE B O 1
ATOM 1787 N N . SER B 1 31 ? 11.992 -11.805 -9.07 1 98.06 31 SER B N 1
ATOM 1788 C CA . SER B 1 31 ? 12.914 -11.297 -10.086 1 98.06 31 SER B CA 1
ATOM 1789 C C . SER B 1 31 ? 14.016 -12.312 -10.383 1 98.06 31 SER B C 1
ATOM 1791 O O . SER B 1 31 ? 14.336 -12.57 -11.547 1 98.06 31 SER B O 1
ATOM 1793 N N . ASP B 1 32 ? 14.539 -12.812 -9.375 1 98 32 ASP B N 1
ATOM 1794 C CA . ASP B 1 32 ? 15.586 -13.812 -9.523 1 98 32 ASP B CA 1
ATOM 1795 C C . ASP B 1 32 ? 15.086 -15.023 -10.312 1 98 32 ASP B C 1
ATOM 1797 O O . ASP B 1 32 ? 15.766 -15.508 -11.219 1 98 32 ASP B O 1
ATOM 1801 N N . LEU B 1 33 ? 13.93 -15.516 -9.953 1 98.06 33 LEU B N 1
ATOM 1802 C CA . LEU B 1 33 ? 13.359 -16.625 -10.695 1 98.06 33 LEU B CA 1
ATOM 1803 C C . LEU B 1 33 ? 13.133 -16.266 -12.156 1 98.06 33 LEU B C 1
ATOM 1805 O O . LEU B 1 33 ? 13.508 -17.016 -13.055 1 98.06 33 LEU B O 1
ATOM 1809 N N . GLY B 1 34 ? 12.492 -15.117 -12.367 1 96.69 34 GLY B N 1
ATOM 1810 C CA . GLY B 1 34 ? 12.266 -14.656 -13.727 1 96.69 34 GLY B CA 1
ATOM 1811 C C . GLY B 1 34 ? 13.531 -14.594 -14.555 1 96.69 34 GLY B C 1
ATOM 1812 O O . GLY B 1 34 ? 13.531 -14.969 -15.734 1 96.69 34 GLY B O 1
ATOM 1813 N N . ASN B 1 35 ? 14.555 -14.188 -13.922 1 95.25 35 ASN B N 1
ATOM 1814 C CA . ASN B 1 35 ? 15.836 -14.039 -14.602 1 95.25 35 ASN B CA 1
ATOM 1815 C C . ASN B 1 35 ? 16.438 -15.398 -14.969 1 95.25 35 ASN B C 1
ATOM 1817 O O . ASN B 1 35 ? 17.266 -15.484 -15.875 1 95.25 35 ASN B O 1
ATOM 1821 N N . LYS B 1 36 ? 16.062 -16.359 -14.312 1 94.88 36 LYS B N 1
ATOM 1822 C CA . LYS B 1 36 ? 16.609 -17.688 -14.562 1 94.88 36 LYS B CA 1
ATOM 1823 C C . LYS B 1 36 ? 15.836 -18.391 -15.672 1 94.88 36 LYS B C 1
ATOM 1825 O O . LYS B 1 36 ? 16.266 -19.438 -16.172 1 94.88 36 LYS B O 1
ATOM 1830 N N . ILE B 1 37 ? 14.703 -17.859 -16 1 94.12 37 ILE B N 1
ATOM 1831 C CA . ILE B 1 37 ? 13.859 -18.484 -17.016 1 94.12 37 ILE B CA 1
ATOM 1832 C C . ILE B 1 37 ? 14.242 -17.969 -18.406 1 94.12 37 ILE B C 1
ATOM 1834 O O . ILE B 1 37 ? 14.211 -16.766 -18.656 1 94.12 37 ILE B O 1
ATOM 1838 N N . ASN B 1 38 ? 14.617 -18.891 -19.25 1 90.19 38 ASN B N 1
ATOM 1839 C CA . ASN B 1 38 ? 15.047 -18.578 -20.609 1 90.19 38 ASN B CA 1
ATOM 1840 C C . ASN B 1 38 ? 13.852 -18.375 -21.531 1 90.19 38 ASN B C 1
ATOM 1842 O O . ASN B 1 38 ? 12.938 -19.203 -21.578 1 90.19 38 ASN B O 1
ATOM 1846 N N . GLU B 1 39 ? 13.961 -17.359 -22.328 1 89.12 39 GLU B N 1
ATOM 1847 C CA . GLU B 1 39 ? 12.875 -17.031 -23.25 1 89.12 39 GLU B CA 1
ATOM 1848 C C . GLU B 1 39 ? 12.672 -18.141 -24.281 1 89.12 39 GLU B C 1
ATOM 1850 O O . GLU B 1 39 ? 11.539 -18.406 -24.672 1 89.12 39 GLU B O 1
ATOM 1855 N N . THR B 1 40 ? 13.664 -18.672 -24.703 1 89 40 THR B N 1
ATOM 1856 C CA . THR B 1 40 ? 13.578 -19.766 -25.688 1 89 40 THR B CA 1
ATOM 1857 C C . THR B 1 40 ? 12.75 -20.922 -25.141 1 89 40 THR B C 1
ATOM 1859 O O . THR B 1 40 ? 11.93 -21.5 -25.859 1 89 40 THR B O 1
ATOM 1862 N N . ASN B 1 41 ? 12.953 -21.234 -23.859 1 86.81 41 ASN B N 1
ATOM 1863 C CA . ASN B 1 41 ? 12.18 -22.281 -23.219 1 86.81 41 ASN B CA 1
ATOM 1864 C C . ASN B 1 41 ? 10.695 -21.922 -23.125 1 86.81 41 ASN B C 1
ATOM 1866 O O . ASN B 1 41 ? 9.836 -22.781 -23.312 1 86.81 41 ASN B O 1
ATOM 1870 N N . LEU B 1 42 ? 10.461 -20.656 -22.906 1 92.88 42 LEU B N 1
ATOM 1871 C CA . LEU B 1 42 ? 9.078 -20.219 -22.797 1 92.88 42 LEU B CA 1
ATOM 1872 C C . LEU B 1 42 ? 8.352 -20.359 -24.125 1 92.88 42 LEU B C 1
ATOM 1874 O O . LEU B 1 42 ? 7.203 -20.812 -24.156 1 92.88 42 LEU B O 1
ATOM 1878 N N . PHE B 1 43 ? 9.055 -20.031 -25.219 1 92.31 43 PHE B N 1
ATOM 1879 C CA . PHE B 1 43 ? 8.461 -20.141 -26.547 1 92.31 43 PHE B CA 1
ATOM 1880 C C . PHE B 1 43 ? 8.172 -21.609 -26.891 1 92.31 43 PHE B C 1
ATOM 1882 O O . PHE B 1 43 ? 7.18 -21.906 -27.562 1 92.31 43 PHE B O 1
ATOM 1889 N N . ALA B 1 44 ? 9.016 -22.406 -26.469 1 91.38 44 ALA B N 1
ATOM 1890 C CA . ALA B 1 44 ? 8.828 -23.844 -26.719 1 91.38 44 ALA B CA 1
ATOM 1891 C C . ALA B 1 44 ? 7.574 -24.359 -26.031 1 91.38 44 ALA B C 1
ATOM 1893 O O . ALA B 1 44 ? 6.883 -25.234 -26.562 1 91.38 44 ALA B O 1
ATOM 1894 N N . LEU B 1 45 ? 7.25 -23.812 -24.938 1 92.06 45 LEU B N 1
ATOM 1895 C CA . LEU B 1 45 ? 6.09 -24.25 -24.156 1 92.06 45 LEU B CA 1
ATOM 1896 C C . LEU B 1 45 ? 4.809 -23.625 -24.703 1 92.06 45 LEU B C 1
ATOM 1898 O O . LEU B 1 45 ? 3.756 -24.281 -24.703 1 92.06 45 LEU B O 1
ATOM 1902 N N . HIS B 1 46 ? 4.938 -22.391 -25.156 1 94.44 46 HIS B N 1
ATOM 1903 C CA . HIS B 1 46 ? 3.781 -21.641 -25.641 1 94.44 46 HIS B CA 1
ATOM 1904 C C . HIS B 1 46 ? 4.199 -20.531 -26.594 1 94.44 46 HIS B C 1
ATOM 1906 O O . HIS B 1 46 ? 4.688 -19.484 -26.172 1 94.44 46 HIS B O 1
ATOM 1912 N N . ALA B 1 47 ? 3.908 -20.688 -27.766 1 92.25 47 ALA B N 1
ATOM 1913 C CA . ALA B 1 47 ? 4.426 -19.812 -28.812 1 92.25 47 ALA B CA 1
ATOM 1914 C C . ALA B 1 47 ? 3.971 -18.375 -28.609 1 92.25 47 ALA B C 1
ATOM 1916 O O . ALA B 1 47 ? 4.711 -17.438 -28.906 1 92.25 47 ALA B O 1
ATOM 1917 N N . ASP B 1 48 ? 2.824 -18.172 -28.078 1 91.44 48 ASP B N 1
ATOM 1918 C CA . ASP B 1 48 ? 2.26 -16.828 -27.953 1 91.44 48 ASP B CA 1
ATOM 1919 C C . ASP B 1 48 ? 2.574 -16.234 -26.578 1 91.44 48 ASP B C 1
ATOM 1921 O O . ASP B 1 48 ? 1.948 -15.25 -26.172 1 91.44 48 ASP B O 1
ATOM 1925 N N . GLN B 1 49 ? 3.566 -16.844 -25.891 1 91.12 49 GLN B N 1
ATOM 1926 C CA . GLN B 1 49 ? 3.902 -16.375 -24.547 1 91.12 49 GLN B CA 1
ATOM 1927 C C . GLN B 1 49 ? 4.328 -14.898 -24.578 1 91.12 49 GLN B C 1
ATOM 1929 O O . GLN B 1 49 ? 4.852 -14.422 -25.578 1 91.12 49 GLN B O 1
ATOM 1934 N N . LYS B 1 50 ? 4.102 -14.078 -23.578 1 90.5 50 LYS B N 1
ATOM 1935 C CA . LYS B 1 50 ? 4.402 -12.656 -23.484 1 90.5 50 LYS B CA 1
ATOM 1936 C C . LYS B 1 50 ? 5.516 -12.391 -22.469 1 90.5 50 LYS B C 1
ATOM 1938 O O . LYS B 1 50 ? 5.699 -11.25 -22.031 1 90.5 50 LYS B O 1
ATOM 1943 N N . GLY B 1 51 ? 6.16 -13.516 -22.094 1 88.75 51 GLY B N 1
ATOM 1944 C CA . GLY B 1 51 ? 7.289 -13.359 -21.203 1 88.75 51 GLY B CA 1
ATOM 1945 C C . GLY B 1 51 ? 6.891 -13.336 -19.734 1 88.75 51 GLY B C 1
ATOM 1946 O O . GLY B 1 51 ? 5.789 -13.758 -19.375 1 88.75 51 GLY B O 1
ATOM 1947 N N . VAL B 1 52 ? 7.832 -12.906 -18.906 1 94.94 52 VAL B N 1
ATOM 1948 C CA . VAL B 1 52 ? 7.664 -12.891 -17.469 1 94.94 52 VAL B CA 1
ATOM 1949 C C . VAL B 1 52 ? 7.258 -11.5 -17 1 94.94 52 VAL B C 1
ATOM 1951 O O . VAL B 1 52 ? 7.738 -10.492 -17.531 1 94.94 52 VAL B O 1
ATOM 1954 N N . LYS B 1 53 ? 6.348 -11.398 -16.062 1 97.19 53 LYS B N 1
ATOM 1955 C CA . LYS B 1 53 ? 5.922 -10.125 -15.508 1 97.19 53 LYS B CA 1
ATOM 1956 C C . LYS B 1 53 ? 5.715 -10.219 -14 1 97.19 53 LYS B C 1
ATOM 1958 O O . LYS B 1 53 ? 5.051 -11.141 -13.516 1 97.19 53 LYS B O 1
ATOM 1963 N N . ILE B 1 54 ? 6.352 -9.328 -13.312 1 98 54 ILE B N 1
ATOM 1964 C CA . ILE B 1 54 ? 6.125 -9.203 -11.883 1 98 54 ILE B CA 1
ATOM 1965 C C . ILE B 1 54 ? 5.191 -8.031 -11.602 1 98 54 ILE B C 1
ATOM 1967 O O . ILE B 1 54 ? 5.375 -6.941 -12.141 1 98 54 ILE B O 1
ATOM 1971 N N . SER B 1 55 ? 4.18 -8.242 -10.82 1 97.44 55 SER B N 1
ATOM 1972 C CA . SER B 1 55 ? 3.256 -7.191 -10.398 1 97.44 55 SER B CA 1
ATOM 1973 C C . SER B 1 55 ? 2.965 -7.273 -8.906 1 97.44 55 SER B C 1
ATOM 1975 O O . SER B 1 55 ? 3.246 -8.289 -8.266 1 97.44 55 SER B O 1
ATOM 1977 N N . GLN B 1 56 ? 2.58 -6.207 -8.367 1 96.06 56 GLN B N 1
ATOM 1978 C CA . GLN B 1 56 ? 2.201 -6.191 -6.957 1 96.06 56 GLN B CA 1
ATOM 1979 C C . GLN B 1 56 ? 1.086 -5.184 -6.699 1 96.06 56 GLN B C 1
ATOM 1981 O O . GLN B 1 56 ? 0.864 -4.273 -7.5 1 96.06 56 GLN B O 1
ATOM 1986 N N . GLY B 1 57 ? 0.34 -5.375 -5.664 1 93.94 57 GLY B N 1
ATOM 1987 C CA . GLY B 1 57 ? -0.723 -4.492 -5.211 1 93.94 57 GLY B CA 1
ATOM 1988 C C . GLY B 1 57 ? -0.897 -4.5 -3.703 1 93.94 57 GLY B C 1
ATOM 1989 O O . GLY B 1 57 ? -0.315 -5.336 -3.008 1 93.94 57 GLY B O 1
ATOM 1990 N N . ASN B 1 58 ? -1.697 -3.615 -3.189 1 90.5 58 ASN B N 1
ATOM 1991 C CA . ASN B 1 58 ? -1.81 -3.449 -1.744 1 90.5 58 ASN B CA 1
ATOM 1992 C C . ASN B 1 58 ? -3.168 -3.918 -1.229 1 90.5 58 ASN B C 1
ATOM 1994 O O . ASN B 1 58 ? -3.352 -4.098 -0.025 1 90.5 58 ASN B O 1
ATOM 1998 N N . ALA B 1 59 ? -4.07 -4.098 -2.115 1 90.44 59 ALA B N 1
ATOM 1999 C CA . ALA B 1 59 ? -5.422 -4.25 -1.587 1 90.44 59 ALA B CA 1
ATOM 2000 C C . ALA B 1 59 ? -6.219 -5.266 -2.402 1 90.44 59 ALA B C 1
ATOM 2002 O O . ALA B 1 59 ? -7.32 -4.965 -2.875 1 90.44 59 ALA B O 1
ATOM 2003 N N . LEU B 1 60 ? -5.789 -6.457 -2.525 1 94.88 60 LEU B N 1
ATOM 2004 C CA . LEU B 1 60 ? -6.652 -7.559 -2.934 1 94.88 60 LEU B CA 1
ATOM 2005 C C . LEU B 1 60 ? -7.445 -8.094 -1.745 1 94.88 60 LEU B C 1
ATOM 2007 O O . LEU B 1 60 ? -6.895 -8.797 -0.892 1 94.88 60 LEU B O 1
ATOM 2011 N N . GLN B 1 61 ? -8.664 -7.75 -1.745 1 94.19 61 GLN B N 1
ATOM 2012 C CA . GLN B 1 61 ? -9.492 -7.988 -0.567 1 94.19 61 GLN B CA 1
ATOM 2013 C C . GLN B 1 61 ? -8.82 -7.465 0.696 1 94.19 61 GLN B C 1
ATOM 2015 O O . GLN B 1 61 ? -8.688 -8.188 1.685 1 94.19 61 GLN B O 1
ATOM 2020 N N . HIS B 1 62 ? -8.211 -6.352 0.727 1 94.31 62 HIS B N 1
ATOM 2021 C CA . HIS B 1 62 ? -7.652 -5.547 1.806 1 94.31 62 HIS B CA 1
ATOM 2022 C C . HIS B 1 62 ? -6.266 -6.043 2.199 1 94.31 62 HIS B C 1
ATOM 2024 O O . HIS B 1 62 ? -5.699 -5.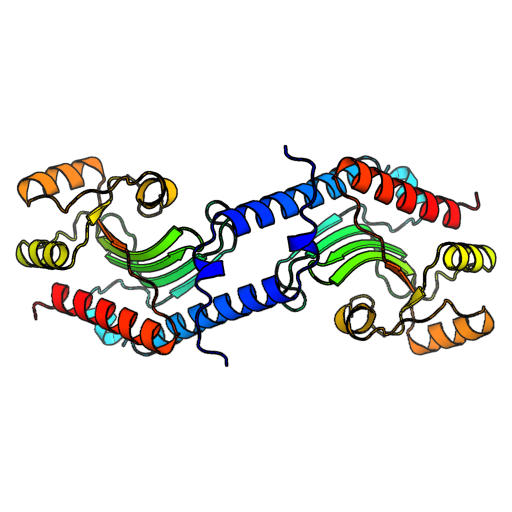598 3.201 1 94.31 62 HIS B O 1
ATOM 2030 N N . CYS B 1 63 ? -5.703 -6.957 1.403 1 96.81 63 CYS B N 1
ATOM 2031 C CA . CYS B 1 63 ? -4.387 -7.512 1.713 1 96.81 63 CYS B CA 1
ATOM 2032 C C . CYS B 1 63 ? -3.418 -7.289 0.559 1 96.81 63 CYS B C 1
ATOM 2034 O O . CYS B 1 63 ? -3.812 -7.328 -0.607 1 96.81 63 CYS B O 1
ATOM 2036 N N . PRO B 1 64 ? -2.123 -7.062 0.892 1 96.88 64 PRO B N 1
ATOM 2037 C CA . PRO B 1 64 ? -1.114 -6.934 -0.162 1 96.88 64 PRO B CA 1
ATOM 2038 C C . PRO B 1 64 ? -0.895 -8.234 -0.931 1 96.88 64 PRO B C 1
ATOM 2040 O O . PRO B 1 64 ? -1.238 -9.312 -0.438 1 96.88 64 PRO B O 1
ATOM 2043 N N . TYR B 1 65 ? -0.399 -8.078 -2.119 1 97.81 65 TYR B N 1
ATOM 2044 C CA . TYR B 1 65 ? -0.075 -9.273 -2.887 1 97.81 65 TYR B CA 1
ATOM 2045 C C . TYR B 1 65 ? 1.053 -9 -3.875 1 97.81 65 TYR B C 1
ATOM 2047 O O . TYR B 1 65 ? 1.293 -7.848 -4.25 1 97.81 65 TYR B O 1
ATOM 2055 N N . GLN B 1 66 ? 1.779 -9.977 -4.254 1 98.25 66 GLN B N 1
ATOM 2056 C CA . GLN B 1 66 ? 2.725 -10.023 -5.363 1 98.25 66 GLN B CA 1
ATOM 2057 C C . GLN B 1 66 ? 2.428 -11.195 -6.293 1 98.25 66 GLN B C 1
ATOM 2059 O O . GLN B 1 66 ? 2.053 -12.273 -5.836 1 98.25 66 GLN B O 1
ATOM 2064 N N . VAL B 1 67 ? 2.617 -10.93 -7.57 1 98.38 67 VAL B N 1
ATOM 2065 C CA . VAL B 1 67 ? 2.377 -11.969 -8.57 1 98.38 67 VAL B CA 1
ATOM 2066 C C . VAL B 1 67 ? 3.553 -12.031 -9.539 1 98.38 67 VAL B C 1
ATOM 2068 O O . VAL B 1 67 ? 4.074 -11 -9.961 1 98.38 67 VAL B O 1
ATOM 2071 N N . LEU B 1 68 ? 3.998 -13.203 -9.797 1 98.62 68 LEU B N 1
ATOM 2072 C CA . LEU B 1 68 ? 4.891 -13.492 -10.906 1 98.62 68 LEU B CA 1
ATOM 2073 C C . LEU B 1 68 ? 4.176 -14.305 -11.977 1 98.62 68 LEU B C 1
ATOM 2075 O O . LEU B 1 68 ? 3.828 -15.469 -11.75 1 98.62 68 LEU B O 1
ATOM 2079 N N . ASP B 1 69 ? 3.916 -13.727 -13.094 1 98 69 ASP B N 1
ATOM 2080 C CA . ASP B 1 69 ? 3.377 -14.445 -14.242 1 98 69 ASP B CA 1
ATOM 2081 C C . ASP B 1 69 ? 4.496 -14.914 -15.172 1 98 69 ASP B C 1
ATOM 2083 O O . ASP B 1 69 ? 5.348 -14.117 -15.578 1 98 69 ASP B O 1
ATOM 2087 N N . ILE B 1 70 ? 4.402 -16.219 -15.32 1 96.25 70 ILE B N 1
ATOM 2088 C CA . ILE B 1 70 ? 5.289 -16.859 -16.281 1 96.25 70 ILE B CA 1
ATOM 2089 C C . ILE B 1 70 ? 4.473 -17.422 -17.438 1 96.25 70 ILE B C 1
ATOM 2091 O O . ILE B 1 70 ? 3.445 -18.062 -17.234 1 96.25 70 ILE B O 1
ATOM 2095 N N . ILE B 1 71 ? 4.875 -17.219 -18.703 1 93.75 71 ILE B N 1
ATOM 2096 C CA . ILE B 1 71 ? 4.051 -17.516 -19.859 1 93.75 71 ILE B CA 1
ATOM 2097 C C . ILE B 1 71 ? 2.697 -16.828 -19.719 1 93.75 71 ILE B C 1
ATOM 2099 O O . ILE B 1 71 ? 1.682 -17.484 -19.469 1 93.75 71 ILE B O 1
ATOM 2103 N N . ARG B 1 72 ? 2.584 -15.641 -19.844 1 94.19 72 ARG B N 1
ATOM 2104 C CA . ARG B 1 72 ? 1.464 -14.758 -19.531 1 94.19 72 ARG B CA 1
ATOM 2105 C C . ARG B 1 72 ? 0.497 -14.664 -20.703 1 94.19 72 ARG B C 1
ATOM 2107 O O . ARG B 1 72 ? 0.591 -13.742 -21.531 1 94.19 72 ARG B O 1
ATOM 2114 N N . ASP B 1 73 ? -0.427 -15.594 -20.812 1 95.25 73 ASP B N 1
ATOM 2115 C CA . ASP B 1 73 ? -1.482 -15.602 -21.828 1 95.25 73 ASP B CA 1
ATOM 2116 C C . ASP B 1 73 ? -2.787 -16.156 -21.25 1 95.25 73 ASP B C 1
ATOM 2118 O O . ASP B 1 73 ? -2.916 -17.359 -21.031 1 95.25 73 ASP B O 1
ATOM 2122 N N . PHE B 1 74 ? -3.73 -15.328 -21.094 1 93.94 74 PHE B N 1
ATOM 2123 C CA . PHE B 1 74 ? -4.984 -15.711 -20.453 1 93.94 74 PHE B CA 1
ATOM 2124 C C . PHE B 1 74 ? -6.098 -15.844 -21.484 1 93.94 74 PHE B C 1
ATOM 2126 O O . PHE B 1 74 ? -7.281 -15.781 -21.141 1 93.94 74 PHE B O 1
ATOM 2133 N N . ASP B 1 75 ? -5.645 -15.953 -22.734 1 93.81 75 ASP B N 1
ATOM 2134 C CA . ASP B 1 75 ? -6.66 -16.172 -23.766 1 93.81 75 ASP B CA 1
ATOM 2135 C C . ASP B 1 75 ? -7.52 -17.391 -23.422 1 93.81 75 ASP B C 1
ATOM 2137 O O . ASP B 1 75 ? -6.992 -18.484 -23.188 1 93.81 75 ASP B O 1
ATOM 2141 N N . LYS B 1 76 ? -8.773 -17.234 -23.406 1 91.25 76 LYS B N 1
ATOM 2142 C CA . LYS B 1 76 ? -9.688 -18.281 -22.938 1 91.25 76 LYS B CA 1
ATOM 2143 C C . LYS B 1 76 ? -9.695 -19.469 -23.906 1 91.25 76 LYS B C 1
ATOM 2145 O O . LYS B 1 76 ? -10.125 -20.562 -23.531 1 91.25 76 LYS B O 1
ATOM 2150 N N . HIS B 1 77 ? -9.258 -19.219 -25.094 1 92.88 77 HIS B N 1
ATOM 2151 C CA . HIS B 1 77 ? -9.297 -20.297 -26.062 1 92.88 77 HIS B CA 1
ATOM 2152 C C . HIS B 1 77 ? -7.965 -21.047 -26.125 1 92.88 77 HIS B C 1
ATOM 2154 O O . HIS B 1 77 ? -7.934 -22.281 -26 1 92.88 77 HIS B O 1
ATOM 2160 N N . SER B 1 78 ? -6.875 -20.344 -26.219 1 93.69 78 SER B N 1
ATOM 2161 C CA . SER B 1 78 ? -5.605 -21.031 -26.469 1 93.69 78 SER B CA 1
ATOM 2162 C C . SER B 1 78 ? -4.562 -20.641 -25.422 1 93.69 78 SER B C 1
ATOM 2164 O O . SER B 1 78 ? -3.412 -21.078 -25.5 1 93.69 78 SER B O 1
ATOM 2166 N N . GLY B 1 79 ? -4.922 -19.984 -24.484 1 95.56 79 GLY B N 1
ATOM 2167 C CA . GLY B 1 79 ? -3.955 -19.375 -23.594 1 95.56 79 GLY B CA 1
ATOM 2168 C C . GLY B 1 79 ? -3.262 -20.391 -22.688 1 95.56 79 GLY B C 1
ATOM 2169 O O . GLY B 1 79 ? -3.725 -21.516 -22.547 1 95.56 79 GLY B O 1
ATOM 2170 N N . PHE B 1 80 ? -2.178 -20.016 -22.172 1 96.69 80 PHE B N 1
ATOM 2171 C CA . PHE B 1 80 ? -1.372 -20.719 -21.172 1 96.69 80 PHE B CA 1
ATOM 2172 C C . PHE B 1 80 ? -0.65 -19.734 -20.266 1 96.69 80 PHE B C 1
ATOM 2174 O O . PHE B 1 80 ? 0.037 -18.828 -20.75 1 96.69 80 PHE B O 1
ATOM 2181 N N . ASN B 1 81 ? -0.94 -19.828 -19 1 96.81 81 ASN B N 1
ATOM 2182 C CA . ASN B 1 81 ? -0.307 -18.938 -18.047 1 96.81 81 ASN B CA 1
ATOM 2183 C C . ASN B 1 81 ? 0.12 -19.672 -16.781 1 96.81 81 ASN B C 1
ATOM 2185 O O . ASN B 1 81 ? -0.616 -20.531 -16.281 1 96.81 81 ASN B O 1
ATOM 2189 N N . ILE B 1 82 ? 1.29 -19.453 -16.297 1 97.56 82 ILE B N 1
ATOM 2190 C CA . ILE B 1 82 ? 1.768 -19.922 -15 1 97.56 82 ILE B CA 1
ATOM 2191 C C . ILE B 1 82 ? 1.964 -18.734 -14.062 1 97.56 82 ILE B C 1
ATOM 2193 O O . ILE B 1 82 ? 2.691 -17.797 -14.383 1 97.56 82 ILE B O 1
ATOM 2197 N N . ARG B 1 83 ? 1.301 -18.734 -12.945 1 98 83 ARG B N 1
ATOM 2198 C CA . ARG B 1 83 ? 1.32 -17.609 -12.016 1 98 83 ARG B CA 1
ATOM 2199 C C . ARG B 1 83 ? 1.716 -18.062 -10.609 1 98 83 ARG B C 1
ATOM 2201 O O . ARG B 1 83 ? 1.154 -19.031 -10.086 1 98 83 ARG B O 1
ATOM 2208 N N . ILE B 1 84 ? 2.666 -17.453 -10.07 1 98.69 84 ILE B N 1
ATOM 2209 C CA . ILE B 1 84 ? 2.949 -17.547 -8.641 1 98.69 84 ILE B CA 1
ATOM 2210 C C . ILE B 1 84 ? 2.385 -16.328 -7.926 1 98.69 84 ILE B C 1
ATOM 2212 O O . ILE B 1 84 ? 2.689 -15.188 -8.289 1 98.69 84 ILE B O 1
ATOM 2216 N N . MET B 1 85 ? 1.581 -16.578 -6.934 1 98.56 85 MET B N 1
ATOM 2217 C CA . MET B 1 85 ? 0.922 -15.492 -6.215 1 98.56 85 MET B CA 1
ATOM 2218 C C . MET B 1 85 ? 1.223 -15.57 -4.723 1 98.56 85 MET B C 1
ATOM 2220 O O . MET B 1 85 ? 1.012 -16.609 -4.094 1 98.56 85 MET B O 1
ATOM 2224 N N . ASN B 1 86 ? 1.822 -14.594 -4.219 1 98.62 86 ASN B N 1
ATOM 2225 C CA . ASN B 1 86 ? 1.878 -14.367 -2.777 1 98.62 86 ASN B CA 1
ATOM 2226 C C . ASN B 1 86 ? 0.79 -13.406 -2.318 1 98.62 86 ASN B C 1
ATOM 2228 O O . ASN B 1 86 ? 0.858 -12.203 -2.6 1 98.62 86 ASN B O 1
ATOM 2232 N N . TRP B 1 87 ? -0.233 -13.922 -1.709 1 98.5 87 TRP B N 1
ATOM 2233 C CA . TRP B 1 87 ? -1.355 -13.148 -1.187 1 98.5 87 TRP B CA 1
ATOM 2234 C C . TRP B 1 87 ? -1.327 -13.109 0.337 1 98.5 87 TRP B C 1
ATOM 2236 O O . TRP B 1 87 ? -1.75 -14.062 0.998 1 98.5 87 TRP B O 1
ATOM 2246 N N . TRP B 1 88 ? -0.853 -11.977 0.833 1 98.06 88 TRP B N 1
ATOM 2247 C CA . TRP B 1 88 ? -0.612 -11.844 2.266 1 98.06 88 TRP B CA 1
ATOM 2248 C C . TRP B 1 88 ? -1.888 -12.109 3.059 1 98.06 88 TRP B C 1
ATOM 2250 O O . TRP B 1 88 ? -2.963 -11.625 2.699 1 98.06 88 TRP B O 1
ATOM 2260 N N . GLY B 1 89 ? -1.717 -12.891 4.148 1 97.44 89 GLY B N 1
ATOM 2261 C CA . GLY B 1 89 ? -2.863 -13.25 4.965 1 97.44 89 GLY B CA 1
ATOM 2262 C C . GLY B 1 89 ? -3.627 -14.445 4.426 1 97.44 89 GLY B C 1
ATOM 2263 O O . GLY B 1 89 ? -4.496 -14.992 5.109 1 97.44 89 GLY B O 1
ATOM 2264 N N . HIS B 1 90 ? -3.375 -14.867 3.172 1 97.69 90 HIS B N 1
ATOM 2265 C CA . HIS B 1 90 ? -4.145 -15.945 2.561 1 97.69 90 HIS B CA 1
ATOM 2266 C C . HIS B 1 90 ? -3.24 -17.094 2.139 1 97.69 90 HIS B C 1
ATOM 2268 O O . HIS B 1 90 ? -3.666 -18.25 2.123 1 97.69 90 HIS B O 1
ATOM 2274 N N . GLY B 1 91 ? -1.929 -16.672 1.716 1 97.88 91 GLY B N 1
ATOM 2275 C CA . GLY B 1 91 ? -1.001 -17.75 1.438 1 97.88 91 GLY B CA 1
ATOM 2276 C C . GLY B 1 91 ? -0.239 -17.562 0.14 1 97.88 91 GLY B C 1
ATOM 2277 O O . GLY B 1 91 ? -0.36 -16.531 -0.515 1 97.88 91 GLY B O 1
ATOM 2278 N N . LEU B 1 92 ? 0.607 -18.547 -0.161 1 98.69 92 LEU B N 1
ATOM 2279 C CA . LEU B 1 92 ? 1.419 -18.656 -1.368 1 98.69 92 LEU B CA 1
ATOM 2280 C C . LEU B 1 92 ? 0.87 -19.734 -2.303 1 98.69 92 LEU B C 1
ATOM 2282 O O . LEU B 1 92 ? 0.596 -20.859 -1.873 1 98.69 92 LEU B O 1
ATOM 2286 N N . TYR B 1 93 ? 0.711 -19.328 -3.617 1 98.75 93 TYR B N 1
ATOM 2287 C CA . TYR B 1 93 ? 0.02 -20.234 -4.52 1 98.75 93 TYR B CA 1
ATOM 2288 C C . TYR B 1 93 ? 0.726 -20.312 -5.867 1 98.75 93 TYR B C 1
ATOM 2290 O O . TYR B 1 93 ? 1.328 -19.328 -6.316 1 98.75 93 TYR B O 1
ATOM 2298 N N . LEU B 1 94 ? 0.647 -21.438 -6.465 1 98.81 94 LEU B N 1
ATOM 2299 C CA . LEU B 1 94 ? 0.991 -21.672 -7.863 1 98.81 94 LEU B CA 1
ATOM 2300 C C . LEU B 1 94 ? -0.258 -21.969 -8.688 1 98.81 94 LEU B C 1
ATOM 2302 O O . LEU B 1 94 ? -1.051 -22.844 -8.328 1 98.81 94 LEU B O 1
ATOM 2306 N N . LEU B 1 95 ? -0.457 -21.188 -9.711 1 98.5 95 LEU B N 1
ATOM 2307 C CA . LEU B 1 95 ? -1.623 -21.359 -10.57 1 98.5 95 LEU B CA 1
ATOM 2308 C C . LEU B 1 95 ? -1.202 -21.609 -12.016 1 98.5 95 LEU B C 1
ATOM 2310 O O . LEU B 1 95 ? -0.245 -21.016 -12.508 1 98.5 95 LEU B O 1
ATOM 2314 N N . VAL B 1 96 ? -1.885 -22.469 -12.688 1 97.94 96 VAL B N 1
ATOM 2315 C CA . VAL B 1 96 ? -1.675 -22.781 -14.094 1 97.94 96 VAL B CA 1
ATOM 2316 C C . VAL B 1 96 ? -2.992 -22.656 -14.859 1 97.94 96 VAL B C 1
ATOM 2318 O O . VAL B 1 96 ? -3.957 -23.359 -14.57 1 97.94 96 VAL B O 1
ATOM 2321 N N . PHE B 1 97 ? -2.979 -21.75 -15.773 1 97.38 97 PHE B N 1
ATOM 2322 C CA . PHE B 1 97 ? -4.156 -21.484 -16.594 1 97.38 97 PHE B CA 1
ATOM 2323 C C . PHE B 1 97 ? -3.994 -22.062 -17.984 1 97.38 97 PHE B C 1
ATOM 2325 O O . PHE B 1 97 ? -2.941 -21.906 -18.609 1 97.38 97 PHE B O 1
ATOM 2332 N N . MET B 1 98 ? -5.043 -22.703 -18.484 1 95.94 98 MET B N 1
ATOM 2333 C CA . MET B 1 98 ? -5.105 -23.219 -19.844 1 95.94 98 MET B CA 1
ATOM 2334 C C . MET B 1 98 ? -6.449 -22.906 -20.484 1 95.94 98 MET B C 1
ATOM 2336 O O . MET B 1 98 ? -7.5 -23.188 -19.906 1 95.94 98 MET B O 1
ATOM 2340 N N . GLY B 1 99 ? -6.348 -22.375 -21.656 1 95.19 99 GLY B N 1
ATOM 2341 C CA . GLY B 1 99 ? -7.562 -22.156 -22.422 1 95.19 99 GLY B CA 1
ATOM 2342 C C . GLY B 1 99 ? -8.273 -23.438 -22.812 1 95.19 99 GLY B C 1
ATOM 2343 O O . GLY B 1 99 ? -7.703 -24.531 -22.688 1 95.19 99 GLY B O 1
ATOM 2344 N N . GLN B 1 100 ? -9.453 -23.234 -23.297 1 92.19 100 GLN B N 1
ATOM 2345 C CA . GLN B 1 100 ? -10.328 -24.375 -23.547 1 92.19 100 GLN B CA 1
ATOM 2346 C C . GLN B 1 100 ? -9.742 -25.281 -24.625 1 92.19 100 GLN B C 1
ATOM 2348 O O . GLN B 1 100 ? -9.977 -26.5 -24.609 1 92.19 100 GLN B O 1
ATOM 2353 N N . ASN B 1 101 ? -9.016 -24.781 -25.562 1 90.88 101 ASN B N 1
ATOM 2354 C CA . ASN B 1 101 ? -8.477 -25.578 -26.656 1 90.88 101 ASN B CA 1
ATOM 2355 C C . ASN B 1 101 ? -7.102 -26.141 -26.312 1 90.88 101 ASN B C 1
ATOM 2357 O O . ASN B 1 101 ? -6.531 -26.906 -27.094 1 90.88 101 ASN B O 1
ATOM 2361 N N . ASN B 1 102 ? -6.57 -25.719 -25.219 1 86 102 ASN B N 1
ATOM 2362 C CA . ASN B 1 102 ? -5.312 -26.25 -24.703 1 86 102 ASN B CA 1
ATOM 2363 C C . ASN B 1 102 ? -5.551 -27.359 -23.688 1 86 102 ASN B C 1
ATOM 2365 O O . ASN B 1 102 ? -5.258 -27.203 -22.5 1 86 102 ASN B O 1
ATOM 2369 N N . THR B 1 103 ? -6.027 -28.484 -24.078 1 79.5 103 THR B N 1
ATOM 2370 C CA . THR B 1 103 ? -6.504 -29.562 -23.203 1 79.5 103 THR B CA 1
ATOM 2371 C C . THR B 1 103 ? -5.328 -30.359 -22.656 1 79.5 103 THR B C 1
ATOM 2373 O O . THR B 1 103 ? -4.344 -30.594 -23.359 1 79.5 103 THR B O 1
ATOM 2376 N N . LEU B 1 104 ? -5.484 -30.734 -21.422 1 87.88 104 LEU B N 1
ATOM 2377 C CA . LEU B 1 104 ? -4.508 -31.609 -20.766 1 87.88 104 LEU B CA 1
ATOM 2378 C C . LEU B 1 104 ? -4.586 -33.031 -21.312 1 87.88 104 LEU B C 1
ATOM 2380 O O . LEU B 1 104 ? -5.68 -33.562 -21.469 1 87.88 104 LEU B O 1
ATOM 2384 N N . SER B 1 105 ? -3.422 -33.562 -21.688 1 86.88 105 SER B N 1
ATOM 2385 C CA . SER B 1 105 ? -3.387 -35 -21.953 1 86.88 105 SER B CA 1
ATOM 2386 C C . SER B 1 105 ? -3.625 -35.812 -20.688 1 86.88 105 SER B C 1
ATOM 2388 O O . SER B 1 105 ? -3.488 -35.281 -19.578 1 86.88 105 SER B O 1
ATOM 2390 N N . PRO B 1 106 ? -4.023 -37.062 -20.875 1 86.38 106 PRO B N 1
ATOM 2391 C CA . PRO B 1 106 ? -4.191 -37.906 -19.688 1 86.38 106 PRO B CA 1
ATOM 2392 C C . PRO B 1 106 ? -2.945 -37.938 -18.797 1 86.38 106 PRO B C 1
ATOM 2394 O O . PRO B 1 106 ? -3.055 -37.938 -17.578 1 86.38 106 PRO B O 1
ATOM 2397 N N . ARG B 1 107 ? -1.816 -37.938 -19.469 1 89.62 107 ARG B N 1
ATOM 2398 C CA . ARG B 1 107 ? -0.558 -37.938 -18.734 1 89.62 107 ARG B CA 1
ATOM 2399 C C . ARG B 1 107 ? -0.4 -36.656 -17.906 1 89.62 107 ARG B C 1
ATOM 2401 O O . ARG B 1 107 ? -0.016 -36.719 -16.734 1 89.62 107 ARG B O 1
ATOM 2408 N N . GLN B 1 108 ? -0.636 -35.531 -18.531 1 91.62 108 GLN B N 1
ATOM 2409 C CA . GLN B 1 108 ? -0.527 -34.25 -17.844 1 91.62 108 GLN B CA 1
ATOM 2410 C C . GLN B 1 108 ? -1.511 -34.156 -16.688 1 91.62 108 GLN B C 1
ATOM 2412 O O . GLN B 1 108 ? -1.154 -33.688 -15.594 1 91.62 108 GLN B O 1
ATOM 2417 N N . TYR B 1 109 ? -2.637 -34.625 -16.906 1 88.69 109 TYR B N 1
ATOM 2418 C CA . TYR B 1 109 ? -3.66 -34.625 -15.867 1 88.69 109 TYR B CA 1
ATOM 2419 C C . TYR B 1 109 ? -3.18 -35.406 -14.633 1 88.69 109 TYR B C 1
ATOM 2421 O O . TYR B 1 109 ? -3.26 -34.875 -13.516 1 88.69 109 TYR B O 1
ATOM 2429 N N . LYS B 1 110 ? -2.744 -36.594 -14.867 1 91.06 110 LYS B N 1
ATOM 2430 C CA . LYS B 1 110 ? -2.275 -37.438 -13.781 1 91.06 110 LYS B CA 1
ATOM 2431 C C . LYS B 1 110 ? -1.088 -36.812 -13.062 1 91.06 110 LYS B C 1
ATOM 2433 O O . LYS B 1 110 ? -0.969 -36.906 -11.836 1 91.06 110 LYS B O 1
ATOM 2438 N N . ALA B 1 111 ? -0.236 -36.156 -13.797 1 94.62 111 ALA B N 1
ATOM 2439 C CA . ALA B 1 111 ? 0.941 -35.531 -13.219 1 94.62 111 ALA B CA 1
ATOM 2440 C C . ALA B 1 111 ? 0.54 -34.375 -12.289 1 94.62 111 ALA B C 1
ATOM 2442 O O . ALA B 1 111 ? 1.078 -34.25 -11.188 1 94.62 111 ALA B O 1
ATOM 2443 N N . TYR B 1 112 ? -0.413 -33.562 -12.719 1 95.75 112 TYR B N 1
ATOM 2444 C CA . TYR B 1 112 ? -0.879 -32.469 -11.883 1 95.75 112 TYR B CA 1
ATOM 2445 C C . TYR B 1 112 ? -1.587 -33 -10.641 1 95.75 112 TYR B C 1
ATOM 2447 O O . TYR B 1 112 ? -1.446 -32.406 -9.555 1 95.75 112 TYR B O 1
ATOM 2455 N N . GLN B 1 113 ? -2.305 -34.031 -10.766 1 93.69 113 GLN B N 1
ATOM 2456 C CA . GLN B 1 113 ? -2.945 -34.656 -9.617 1 93.69 113 GLN B CA 1
ATOM 2457 C C . GLN B 1 113 ? -1.91 -35.125 -8.609 1 93.69 113 GLN B C 1
ATOM 2459 O O . GLN B 1 113 ? -2.055 -34.906 -7.406 1 93.69 113 GLN B O 1
ATOM 2464 N N . ALA B 1 114 ? -0.928 -35.781 -9.125 1 95 114 ALA B N 1
ATOM 2465 C CA . ALA B 1 114 ? 0.131 -36.312 -8.273 1 95 114 ALA B CA 1
ATOM 2466 C C . ALA B 1 114 ? 0.882 -35.188 -7.566 1 95 114 ALA B C 1
ATOM 2468 O O . ALA B 1 114 ? 1.441 -35.375 -6.484 1 95 114 ALA B O 1
ATOM 2469 N N . ALA B 1 115 ? 0.839 -34.062 -8.195 1 96.38 115 ALA B N 1
ATOM 2470 C CA . ALA B 1 115 ? 1.553 -32.906 -7.652 1 96.38 115 ALA B CA 1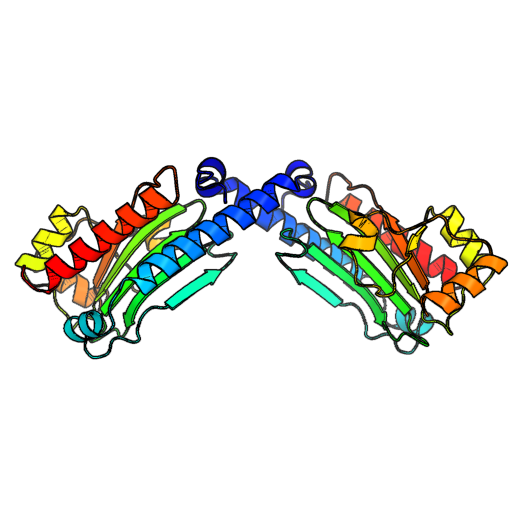
ATOM 2471 C C . ALA B 1 115 ? 0.651 -32.094 -6.73 1 96.38 115 ALA B C 1
ATOM 2473 O O . ALA B 1 115 ? 1.006 -30.969 -6.332 1 96.38 115 ALA B O 1
ATOM 2474 N N . SER B 1 116 ? -0.543 -32.562 -6.426 1 95.56 116 SER B N 1
ATOM 2475 C CA . SER B 1 116 ? -1.462 -32 -5.43 1 95.56 116 SER B CA 1
ATOM 2476 C C . SER B 1 116 ? -2.109 -30.719 -5.926 1 95.56 116 SER B C 1
ATOM 2478 O O . SER B 1 116 ? -2.367 -29.797 -5.137 1 95.56 116 SER B O 1
ATOM 2480 N N . PHE B 1 117 ? -2.271 -30.625 -7.215 1 97.94 117 PHE B N 1
ATOM 2481 C CA . PHE B 1 117 ? -3.047 -29.516 -7.758 1 97.94 117 PHE B CA 1
ATOM 2482 C C . PHE B 1 117 ? -4.543 -29.797 -7.633 1 97.94 117 PHE B C 1
ATOM 2484 O O . PHE B 1 117 ? -4.969 -30.953 -7.621 1 97.94 117 PHE B O 1
ATOM 2491 N N . GLU B 1 118 ? -5.277 -28.75 -7.535 1 97.69 118 GLU B N 1
ATOM 2492 C CA . GLU B 1 118 ? -6.73 -28.75 -7.637 1 97.69 118 GLU B CA 1
ATOM 2493 C C . GLU B 1 118 ? -7.199 -27.953 -8.852 1 97.69 118 GLU B C 1
ATOM 2495 O O . GLU B 1 118 ? -6.449 -27.141 -9.391 1 97.69 118 GLU B O 1
ATOM 2500 N N . ILE B 1 119 ? -8.391 -28.234 -9.266 1 96.69 119 ILE B N 1
ATOM 2501 C CA . ILE B 1 119 ? -8.977 -27.469 -10.359 1 96.69 119 ILE B CA 1
ATOM 2502 C C . ILE B 1 119 ? -9.969 -26.453 -9.805 1 96.69 119 ILE B C 1
ATOM 2504 O O . ILE B 1 119 ? -10.766 -26.766 -8.914 1 96.69 119 ILE B O 1
ATOM 2508 N N . THR B 1 120 ? -9.867 -25.203 -10.289 1 97.38 120 THR B N 1
ATOM 2509 C CA . THR B 1 120 ? -10.734 -24.141 -9.797 1 97.38 120 THR B CA 1
ATOM 2510 C C . THR B 1 120 ? -12.117 -24.219 -10.438 1 97.38 120 THR B C 1
ATOM 2512 O O . THR B 1 120 ? -12.242 -24.578 -11.609 1 97.38 120 THR B O 1
ATOM 2515 N N . GLU B 1 121 ? -13.102 -23.906 -9.703 1 96.62 121 GLU B N 1
ATOM 2516 C CA . GLU B 1 121 ? -14.484 -23.953 -10.164 1 96.62 121 GLU B CA 1
ATOM 2517 C C . GLU B 1 121 ? -15.094 -22.562 -10.227 1 96.62 121 GLU B C 1
ATOM 2519 O O . GLU B 1 121 ? -16.047 -22.266 -9.5 1 96.62 121 GLU B O 1
ATOM 2524 N N . THR B 1 122 ? -14.594 -21.781 -11.062 1 95.94 122 THR B N 1
ATOM 2525 C CA . THR B 1 122 ? -15.078 -20.422 -11.266 1 95.94 122 THR B CA 1
ATOM 2526 C C . THR B 1 122 ? -15 -20.031 -12.742 1 95.94 122 THR B C 1
ATOM 2528 O O . THR B 1 122 ? -14.242 -20.625 -13.508 1 95.94 122 THR B O 1
ATOM 2531 N N . GLY B 1 123 ? -15.797 -19.031 -13.102 1 94.38 123 GLY B N 1
ATOM 2532 C CA . GLY B 1 123 ? -15.797 -18.547 -14.477 1 94.38 123 GLY B CA 1
ATOM 2533 C C . GLY B 1 123 ? -14.656 -17.578 -14.766 1 94.38 123 GLY B C 1
ATOM 2534 O O . GLY B 1 123 ? -14.422 -17.219 -15.922 1 94.38 123 GLY B O 1
ATOM 2535 N N . SER B 1 124 ? -14 -17.156 -13.789 1 96.06 124 SER B N 1
ATOM 2536 C CA . SER B 1 124 ? -12.906 -16.203 -13.969 1 96.06 124 SER B CA 1
ATOM 2537 C C . SER B 1 124 ? -11.641 -16.672 -13.266 1 96.06 124 SER B C 1
ATOM 2539 O O . SER B 1 124 ? -11.672 -17 -12.07 1 96.06 124 SER B O 1
ATOM 2541 N N . PRO B 1 125 ? -10.57 -16.688 -14.039 1 95.19 125 PRO B N 1
ATOM 2542 C CA . PRO B 1 125 ? -9.312 -17.094 -13.414 1 95.19 125 PRO B CA 1
ATOM 2543 C C . PRO B 1 125 ? -8.836 -16.109 -12.352 1 95.19 125 PRO B C 1
ATOM 2545 O O . PRO B 1 125 ? -7.906 -16.406 -11.602 1 95.19 125 PRO B O 1
ATOM 2548 N N . PHE B 1 126 ? -9.508 -14.938 -12.18 1 96.12 126 PHE B N 1
ATOM 2549 C CA . PHE B 1 126 ? -9.055 -13.891 -11.273 1 96.12 126 PHE B CA 1
ATOM 2550 C C . PHE B 1 126 ? -9.961 -13.812 -10.047 1 96.12 126 PHE B C 1
ATOM 2552 O O . PHE B 1 126 ? -9.797 -12.922 -9.203 1 96.12 126 PHE B O 1
ATOM 2559 N N . ASP B 1 127 ? -10.836 -14.75 -9.945 1 96.81 127 ASP B N 1
ATOM 2560 C CA . ASP B 1 127 ? -11.75 -14.781 -8.812 1 96.81 127 ASP B CA 1
ATOM 2561 C C . ASP B 1 127 ? -11.086 -15.398 -7.578 1 96.81 127 ASP B C 1
ATOM 2563 O O . ASP B 1 127 ? -11.547 -16.406 -7.059 1 96.81 127 ASP B O 1
ATOM 2567 N N . TYR B 1 128 ? -10.094 -14.797 -7.051 1 97.44 128 TYR B N 1
ATOM 2568 C CA . TYR B 1 128 ? -9.305 -15.352 -5.957 1 97.44 128 TYR B CA 1
ATOM 2569 C C . TYR B 1 128 ? -10.133 -15.445 -4.684 1 97.44 128 TYR B C 1
ATOM 2571 O O . TYR B 1 128 ? -9.938 -16.359 -3.879 1 97.44 128 TYR B O 1
ATOM 2579 N N . ALA B 1 129 ? -11 -14.508 -4.453 1 95.25 129 ALA B N 1
ATOM 2580 C CA . ALA B 1 129 ? -11.898 -14.57 -3.303 1 95.25 129 ALA B CA 1
ATOM 2581 C C . ALA B 1 129 ? -12.727 -15.852 -3.328 1 95.25 129 ALA B C 1
ATOM 2583 O O . ALA B 1 129 ? -12.906 -16.5 -2.295 1 95.25 129 ALA B O 1
ATOM 2584 N N . GLY B 1 130 ? -13.203 -16.156 -4.551 1 97.19 130 GLY B N 1
ATOM 2585 C CA . GLY B 1 130 ? -13.953 -17.391 -4.688 1 97.19 130 GLY B CA 1
ATOM 2586 C C . GLY B 1 130 ? -13.086 -18.641 -4.586 1 97.19 130 GLY B C 1
ATOM 2587 O O . GLY B 1 130 ? -13.398 -19.562 -3.834 1 97.19 130 GLY B O 1
ATOM 2588 N N . ILE B 1 131 ? -11.984 -18.688 -5.27 1 97.81 131 ILE B N 1
ATOM 2589 C CA . ILE B 1 131 ? -11.102 -19.844 -5.391 1 97.81 131 ILE B CA 1
ATOM 2590 C C . ILE B 1 131 ? -10.477 -20.156 -4.035 1 97.81 131 ILE B C 1
ATOM 2592 O O . ILE B 1 131 ? -10.578 -21.281 -3.539 1 97.81 131 ILE B O 1
ATOM 2596 N N . ILE B 1 132 ? -9.883 -19.156 -3.398 1 96.69 132 ILE B N 1
ATOM 2597 C CA . ILE B 1 132 ? -9.094 -19.344 -2.186 1 96.69 132 ILE B CA 1
ATOM 2598 C C . ILE B 1 132 ? -9.945 -19.047 -0.959 1 96.69 132 ILE B C 1
ATOM 2600 O O . ILE B 1 132 ? -10 -19.844 -0.016 1 96.69 132 ILE B O 1
ATOM 2604 N N . GLY B 1 133 ? -10.648 -17.969 -0.939 1 94.12 133 GLY B N 1
ATOM 2605 C CA . GLY B 1 133 ? -11.453 -17.562 0.2 1 94.12 133 GLY B CA 1
ATOM 2606 C C . GLY B 1 133 ? -12.625 -18.484 0.456 1 94.12 133 GLY B C 1
ATOM 2607 O O . GLY B 1 133 ? -12.844 -18.922 1.589 1 94.12 133 GLY B O 1
ATOM 2608 N N . GLN B 1 134 ? -13.359 -18.797 -0.61 1 95.75 134 GLN B N 1
ATOM 2609 C CA . GLN B 1 134 ? -14.578 -19.609 -0.465 1 95.75 134 GLN B CA 1
ATOM 2610 C C . GLN B 1 134 ? -14.312 -21.062 -0.798 1 95.75 134 GLN B C 1
ATOM 2612 O O . GLN B 1 134 ? -15.203 -21.906 -0.686 1 95.75 134 GLN B O 1
ATOM 2617 N N . GLY B 1 135 ? -13.094 -21.422 -1.277 1 96.94 135 GLY B N 1
ATOM 2618 C CA . GLY B 1 135 ? -12.703 -22.797 -1.536 1 96.94 135 GLY B CA 1
ATOM 2619 C C . GLY B 1 135 ? -13.359 -23.375 -2.775 1 96.94 135 GLY B C 1
ATOM 2620 O O . GLY B 1 135 ? -13.688 -24.562 -2.811 1 96.94 135 GLY B O 1
ATOM 2621 N N . ARG B 1 136 ? -13.648 -22.562 -3.82 1 96.25 136 ARG B N 1
ATOM 2622 C CA . ARG B 1 136 ? -14.25 -23.047 -5.059 1 96.25 136 ARG B CA 1
ATOM 2623 C C . ARG B 1 136 ? -13.227 -23.797 -5.91 1 96.25 136 ARG B C 1
ATOM 2625 O O . ARG B 1 136 ? -12.875 -23.344 -7 1 96.25 136 ARG B O 1
ATOM 2632 N N . LYS B 1 137 ? -12.828 -24.844 -5.449 1 96.44 137 LYS B N 1
ATOM 2633 C CA . LYS B 1 137 ? -11.875 -25.75 -6.078 1 96.44 137 LYS B CA 1
ATOM 2634 C C . LYS B 1 137 ? -12.109 -27.203 -5.629 1 96.44 137 LYS B C 1
ATOM 2636 O O . LYS B 1 137 ? -12.727 -27.438 -4.594 1 96.44 137 LYS B O 1
ATOM 2641 N N . THR B 1 138 ? -11.688 -28.062 -6.449 1 95.31 138 THR B N 1
ATOM 2642 C CA . THR B 1 138 ? -11.836 -29.484 -6.16 1 95.31 138 THR B CA 1
ATOM 2643 C C . THR B 1 138 ? -10.68 -30.281 -6.754 1 95.31 138 THR B C 1
ATOM 2645 O O . THR B 1 138 ? -9.852 -29.734 -7.488 1 95.31 138 THR B O 1
ATOM 2648 N N . SER B 1 139 ? -10.602 -31.531 -6.281 1 93.19 139 SER B N 1
ATOM 2649 C CA . SER B 1 139 ? -9.625 -32.406 -6.906 1 93.19 139 SER B CA 1
ATOM 2650 C C . SER B 1 139 ? -9.828 -32.5 -8.414 1 93.19 139 SER B C 1
ATOM 2652 O O . SER B 1 139 ? -10.953 -32.375 -8.898 1 93.19 139 SER B O 1
ATOM 2654 N N . ILE B 1 140 ? -8.727 -32.531 -9.086 1 88.06 140 ILE B N 1
ATOM 2655 C CA . ILE B 1 140 ? -8.812 -32.625 -10.539 1 88.06 140 ILE B CA 1
ATOM 2656 C C . ILE B 1 140 ? -9.695 -33.812 -10.938 1 88.06 140 ILE B C 1
ATOM 2658 O O . ILE B 1 140 ? -9.445 -34.938 -10.539 1 88.06 140 ILE B O 1
ATOM 2662 N N . PRO B 1 141 ? -10.695 -33.469 -11.672 1 82.94 141 PRO B N 1
ATOM 2663 C CA . PRO B 1 141 ? -11.609 -34.531 -12.039 1 82.94 141 PRO B CA 1
ATOM 2664 C C . PRO B 1 141 ? -10.992 -35.531 -13.047 1 82.94 141 PRO B C 1
ATOM 2666 O O . PRO B 1 141 ? -9.93 -35.25 -13.602 1 82.94 141 PRO B O 1
ATOM 2669 N N . ASP B 1 142 ? -11.641 -36.656 -13.18 1 81.25 142 ASP B N 1
ATOM 2670 C CA . ASP B 1 142 ? -11.219 -37.562 -14.242 1 81.25 142 ASP B CA 1
ATOM 2671 C C . ASP B 1 142 ? -11.562 -36.969 -15.617 1 81.25 142 ASP B C 1
ATOM 2673 O O . ASP B 1 142 ? -12.164 -35.906 -15.711 1 81.25 142 ASP B O 1
ATOM 2677 N N . ALA B 1 143 ? -11.086 -37.594 -16.734 1 74.5 143 ALA B N 1
ATOM 2678 C CA . ALA B 1 143 ? -11.211 -37.094 -18.094 1 74.5 143 ALA B CA 1
ATOM 2679 C C . ALA B 1 143 ? -12.664 -36.812 -18.453 1 74.5 143 ALA B C 1
ATOM 2681 O O . ALA B 1 143 ? -12.969 -35.812 -19.125 1 74.5 143 ALA B O 1
ATOM 2682 N N . GLU B 1 144 ? -13.57 -37.719 -18.062 1 76.69 144 GLU B N 1
ATOM 2683 C CA . GLU B 1 144 ? -14.984 -37.562 -18.359 1 76.69 144 GLU B CA 1
ATOM 2684 C C . GLU B 1 144 ? -15.539 -36.281 -17.734 1 76.69 144 GLU B C 1
ATOM 2686 O O . GLU B 1 144 ? -16.297 -35.531 -18.375 1 76.69 144 GLU B O 1
ATOM 2691 N N . ASN B 1 145 ? -15.07 -35.969 -16.594 1 85.62 145 ASN B N 1
ATOM 2692 C CA . ASN B 1 145 ? -15.586 -34.812 -15.875 1 85.62 145 ASN B CA 1
ATOM 2693 C C . ASN B 1 145 ? -14.859 -33.531 -16.281 1 85.62 145 ASN B C 1
ATOM 2695 O O . ASN B 1 145 ? -15.344 -32.438 -16.016 1 85.62 145 ASN B O 1
ATOM 2699 N N . LEU B 1 146 ? -13.766 -33.781 -16.922 1 85.81 146 LEU B N 1
ATOM 2700 C CA . LEU B 1 146 ? -13.031 -32.594 -17.406 1 85.81 146 LEU B CA 1
ATOM 2701 C C . LEU B 1 146 ? -13.797 -31.9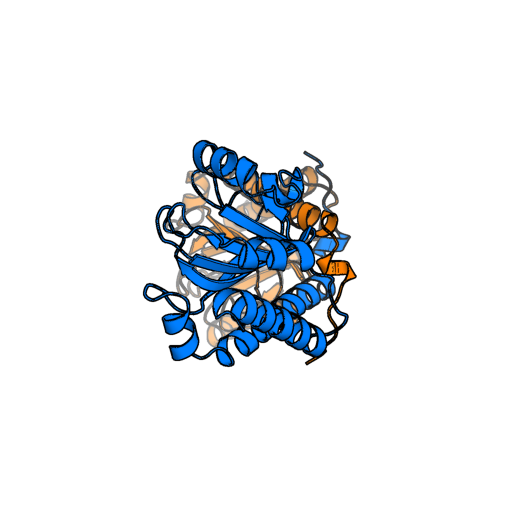06 -18.516 1 85.81 146 LEU B C 1
ATOM 2703 O O . LEU B 1 146 ? -13.797 -30.672 -18.609 1 85.81 146 LEU B O 1
ATOM 2707 N N . SER B 1 147 ? -14.438 -32.719 -19.391 1 86.12 147 SER B N 1
ATOM 2708 C CA . SER B 1 147 ? -15.266 -32.156 -20.453 1 86.12 147 SER B CA 1
ATOM 2709 C C . SER B 1 147 ? -16.422 -31.328 -19.891 1 86.12 147 SER B C 1
ATOM 2711 O O . SER B 1 147 ? -16.734 -30.25 -20.422 1 86.12 147 SER B O 1
ATOM 2713 N N . LYS B 1 148 ? -17.031 -31.859 -18.859 1 91.12 148 LYS B N 1
ATOM 2714 C CA . LYS B 1 148 ? -18.125 -31.125 -18.219 1 91.12 148 LYS B CA 1
ATOM 2715 C C . LYS B 1 148 ? -17.625 -29.812 -17.625 1 91.12 148 LYS B C 1
ATOM 2717 O O . LYS B 1 148 ? -18.312 -28.797 -17.703 1 91.12 148 LYS B O 1
ATOM 2722 N N . HIS B 1 149 ? -16.469 -29.875 -17.016 1 92.62 149 HIS B N 1
ATOM 2723 C CA . HIS B 1 149 ? -15.836 -28.688 -16.453 1 92.62 149 HIS B CA 1
ATOM 2724 C C . HIS B 1 149 ? -15.625 -27.625 -17.531 1 92.62 149 HIS B C 1
ATOM 2726 O O . HIS B 1 149 ? -15.969 -26.453 -17.344 1 92.62 149 HIS B O 1
ATOM 2732 N N . LEU B 1 150 ? -15.156 -28.016 -18.688 1 91.5 150 LEU B N 1
ATOM 2733 C CA . LEU B 1 150 ? -14.828 -27.094 -19.766 1 91.5 150 LEU B CA 1
ATOM 2734 C C . LEU B 1 150 ? -16.094 -26.5 -20.375 1 91.5 150 LEU B C 1
ATOM 2736 O O . LEU B 1 150 ? -16.109 -25.359 -20.812 1 91.5 150 LEU B O 1
ATOM 2740 N N . THR B 1 151 ? -17.094 -27.266 -20.438 1 91.25 151 THR B N 1
ATOM 2741 C CA . THR B 1 151 ? -18.375 -26.781 -20.953 1 91.25 151 THR B CA 1
ATOM 2742 C C . THR B 1 151 ? -18.922 -25.688 -20.031 1 91.25 151 THR B C 1
ATOM 2744 O O . THR B 1 151 ? -19.484 -24.703 -20.5 1 91.25 151 THR B O 1
ATOM 2747 N N . LYS B 1 152 ? -18.688 -25.891 -18.781 1 93.94 152 LYS B N 1
ATOM 2748 C CA . LYS B 1 152 ? -19.281 -25 -17.797 1 93.94 152 LYS B CA 1
ATOM 2749 C C . LYS B 1 152 ? -18.438 -23.719 -17.641 1 93.94 152 LYS B C 1
ATOM 2751 O O . LYS B 1 152 ? -18.984 -22.625 -17.625 1 93.94 152 LYS B O 1
ATOM 2756 N N . TYR B 1 153 ? -17.109 -23.859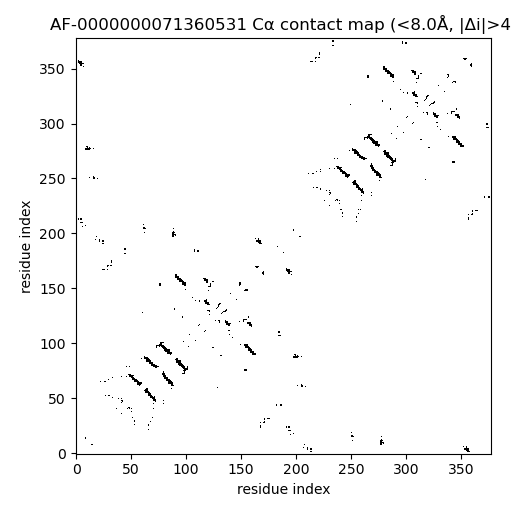 -17.562 1 93.94 153 TYR B N 1
ATOM 2757 C CA . TYR B 1 153 ? -16.281 -22.734 -17.156 1 93.94 153 TYR B CA 1
ATOM 2758 C C . TYR B 1 153 ? -15.453 -22.219 -18.328 1 93.94 153 TYR B C 1
ATOM 2760 O O . TYR B 1 153 ? -14.906 -21.109 -18.281 1 93.94 153 TYR B O 1
ATOM 2768 N N . HIS B 1 154 ? -15.211 -22.922 -19.406 1 93.44 154 HIS B N 1
ATOM 2769 C CA . HIS B 1 154 ? -14.625 -22.531 -20.688 1 93.44 154 HIS B CA 1
ATOM 2770 C C . HIS B 1 154 ? -13.117 -22.359 -20.562 1 93.44 154 HIS B C 1
ATOM 2772 O O . HIS B 1 154 ? -12.492 -21.703 -21.406 1 93.44 154 HIS B O 1
ATOM 2778 N N . HIS B 1 155 ? -12.562 -22.781 -19.484 1 95.12 155 HIS B N 1
ATOM 2779 C CA . HIS B 1 155 ? -11.125 -22.844 -19.281 1 95.12 155 HIS B CA 1
ATOM 2780 C C . HIS B 1 155 ? -10.766 -23.797 -18.141 1 95.12 155 HIS B C 1
ATOM 2782 O O . HIS B 1 155 ? -11.648 -24.266 -17.422 1 95.12 155 HIS B O 1
ATOM 2788 N N . ILE B 1 156 ? -9.477 -24.109 -18.031 1 95.06 156 ILE B N 1
ATOM 2789 C CA . ILE B 1 156 ? -8.945 -24.859 -16.906 1 95.06 156 ILE B CA 1
ATOM 2790 C C . ILE B 1 156 ? -7.961 -24 -16.109 1 95.06 156 ILE B C 1
ATOM 2792 O O . ILE B 1 156 ? -7.086 -23.359 -16.703 1 95.06 156 ILE B O 1
ATOM 2796 N N . GLN B 1 157 ? -8.164 -23.922 -14.898 1 97 157 GLN B N 1
ATOM 2797 C CA . GLN B 1 157 ? -7.168 -23.344 -14 1 97 157 GLN B CA 1
ATOM 2798 C C . GLN B 1 157 ? -6.875 -24.266 -12.828 1 97 157 GLN B C 1
ATOM 2800 O O . GLN B 1 157 ? -7.793 -24.719 -12.148 1 97 157 GLN B O 1
ATOM 2805 N N . LEU B 1 158 ? -5.637 -24.562 -12.719 1 97.69 158 LEU B N 1
ATOM 2806 C CA . LEU B 1 158 ? -5.156 -25.391 -11.617 1 97.69 158 LEU B CA 1
ATOM 2807 C C . LEU B 1 158 ? -4.488 -24.531 -10.547 1 97.69 158 LEU B C 1
ATOM 2809 O O . LEU B 1 158 ? -3.883 -23.5 -10.852 1 97.69 158 LEU B O 1
ATOM 2813 N N . ILE B 1 159 ? -4.621 -24.953 -9.32 1 98.62 159 ILE B N 1
ATOM 2814 C CA . ILE B 1 159 ? -4.062 -24.188 -8.211 1 98.62 159 ILE B CA 1
ATOM 2815 C C . ILE B 1 159 ? -3.418 -25.141 -7.199 1 98.62 159 ILE B C 1
ATOM 2817 O O . ILE B 1 159 ? -3.939 -26.219 -6.938 1 98.62 159 ILE B O 1
ATOM 2821 N N . LYS B 1 160 ? -2.35 -24.75 -6.66 1 98.62 160 LYS B N 1
ATOM 2822 C CA . LYS B 1 160 ? -1.616 -25.469 -5.617 1 98.62 160 LYS B CA 1
ATOM 2823 C C . LYS B 1 160 ? -1.121 -24.5 -4.539 1 98.62 160 LYS B C 1
ATOM 2825 O O . LYS B 1 160 ? -0.486 -23.484 -4.852 1 98.62 160 LYS B O 1
ATOM 2830 N N . GLN B 1 161 ? -1.47 -24.781 -3.309 1 98.38 161 GLN B N 1
ATOM 2831 C CA . GLN B 1 161 ? -0.945 -23.984 -2.203 1 98.38 161 GLN B CA 1
ATOM 2832 C C . GLN B 1 161 ? 0.468 -24.422 -1.83 1 98.38 161 GLN B C 1
ATOM 2834 O O . GLN B 1 161 ? 0.742 -25.625 -1.718 1 98.38 161 GLN B O 1
ATOM 2839 N N . LEU B 1 162 ? 1.306 -23.516 -1.709 1 98.56 162 LEU B N 1
ATOM 2840 C CA . LEU B 1 162 ? 2.682 -23.766 -1.297 1 98.56 162 LEU B CA 1
ATOM 2841 C C . LEU B 1 162 ? 2.9 -23.359 0.156 1 98.56 162 LEU B C 1
ATOM 2843 O O . LEU B 1 162 ? 2.35 -22.344 0.611 1 98.56 162 LEU B O 1
ATOM 2847 N N . SER B 1 163 ? 3.721 -24.109 0.855 1 97.62 163 SER B N 1
ATOM 2848 C CA . SER B 1 163 ? 4.121 -23.703 2.201 1 97.62 163 SER B CA 1
ATOM 2849 C C . SER B 1 163 ? 5.258 -22.688 2.158 1 97.62 163 SER B C 1
ATOM 2851 O O . SER B 1 163 ? 6.223 -22.859 1.408 1 97.62 163 SER B O 1
ATOM 2853 N N . TYR B 1 164 ? 5.082 -21.688 3.012 1 97.06 164 TYR B N 1
ATOM 2854 C CA . TYR B 1 164 ? 6.168 -20.719 3.096 1 97.06 164 TYR B CA 1
ATOM 2855 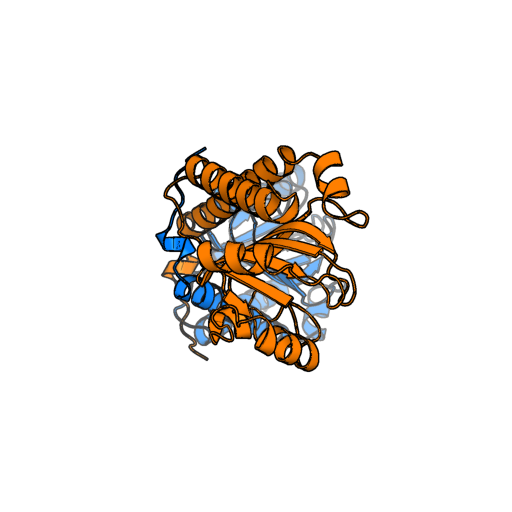C C . TYR B 1 164 ? 7.422 -21.344 3.688 1 97.06 164 TYR B C 1
ATOM 2857 O O . TYR B 1 164 ? 7.367 -21.984 4.746 1 97.06 164 TYR B O 1
ATOM 2865 N N . PRO B 1 165 ? 8.484 -21.172 3.004 1 97.38 165 PRO B N 1
ATOM 2866 C CA . PRO B 1 165 ? 9.734 -21.484 3.709 1 97.38 165 PRO B CA 1
ATOM 2867 C C . PRO B 1 165 ? 10.141 -20.391 4.695 1 97.38 165 PRO B C 1
ATOM 2869 O O . PRO B 1 165 ? 9.406 -19.422 4.891 1 97.38 165 PRO B O 1
ATOM 2872 N N . THR B 1 166 ? 11.328 -20.531 5.324 1 95.38 166 THR B N 1
ATOM 2873 C CA . THR B 1 166 ? 11.688 -19.609 6.406 1 95.38 166 THR B CA 1
ATOM 2874 C C . THR B 1 166 ? 12.578 -18.484 5.891 1 95.38 166 THR B C 1
ATOM 2876 O O . THR B 1 166 ? 12.781 -17.484 6.578 1 95.38 166 THR B O 1
ATOM 2879 N N . ASP B 1 167 ? 13.148 -18.688 4.703 1 97.5 167 ASP B N 1
ATOM 2880 C CA . ASP B 1 167 ? 14.008 -17.625 4.188 1 97.5 167 ASP B CA 1
ATOM 2881 C C . ASP B 1 167 ? 13.914 -17.531 2.664 1 97.5 167 ASP B C 1
ATOM 2883 O O . ASP B 1 167 ? 13.32 -18.406 2.021 1 97.5 167 ASP B O 1
ATOM 2887 N N . THR B 1 168 ? 14.586 -16.516 2.092 1 98.19 168 THR B N 1
ATOM 2888 C CA . THR B 1 168 ? 14.422 -16.188 0.683 1 98.19 168 THR B CA 1
ATOM 2889 C C . THR B 1 168 ? 15.133 -17.203 -0.203 1 98.19 168 THR B C 1
ATOM 2891 O O . THR B 1 168 ? 14.68 -17.484 -1.312 1 98.19 168 THR B O 1
ATOM 2894 N N . ALA B 1 169 ? 16.203 -17.734 0.226 1 97.81 169 ALA B N 1
ATOM 2895 C CA . ALA B 1 169 ? 16.922 -18.719 -0.565 1 97.81 169 ALA B CA 1
ATOM 2896 C C . ALA B 1 169 ? 16.094 -19.984 -0.734 1 97.81 169 ALA B C 1
ATOM 2898 O O . ALA B 1 169 ? 15.984 -20.531 -1.839 1 97.81 169 ALA B O 1
ATOM 2899 N N . GLN B 1 170 ? 15.516 -20.438 0.339 1 98.25 170 GLN B N 1
ATOM 2900 C CA . GLN B 1 170 ? 14.656 -21.609 0.297 1 98.25 170 GLN B CA 1
ATOM 2901 C C . GLN B 1 170 ? 13.406 -21.344 -0.542 1 98.25 170 GLN B C 1
ATOM 2903 O O . GLN B 1 170 ? 12.906 -22.25 -1.215 1 98.25 170 GLN B O 1
ATOM 2908 N N . LEU B 1 171 ? 12.938 -20.141 -0.406 1 98.62 171 LEU B N 1
ATOM 2909 C CA . LEU B 1 171 ? 11.789 -19.781 -1.228 1 98.62 171 LEU B CA 1
ATOM 2910 C C . LEU B 1 171 ? 12.133 -19.844 -2.711 1 98.62 171 LEU B C 1
ATOM 2912 O O . LEU B 1 171 ? 11.383 -20.422 -3.502 1 98.62 171 LEU B O 1
ATOM 2916 N N . LEU B 1 172 ? 13.258 -19.281 -3.111 1 98.56 172 LEU B N 1
ATOM 2917 C CA . LEU B 1 172 ? 13.688 -19.344 -4.504 1 98.56 172 LEU B CA 1
ATOM 2918 C C . LEU B 1 172 ? 13.859 -20.781 -4.969 1 98.56 172 LEU B C 1
ATOM 2920 O O . LEU B 1 172 ? 13.422 -21.141 -6.066 1 98.56 172 LEU B O 1
ATOM 2924 N N . ASP B 1 173 ? 14.43 -21.578 -4.125 1 98.31 173 ASP B N 1
ATOM 2925 C CA . ASP B 1 173 ? 14.617 -22.984 -4.449 1 98.31 173 ASP B CA 1
ATOM 2926 C C . ASP B 1 173 ? 13.281 -23.688 -4.668 1 98.31 173 ASP B C 1
ATOM 2928 O O . ASP B 1 173 ? 13.125 -24.453 -5.617 1 98.31 173 ASP B O 1
ATOM 2932 N N . LEU B 1 174 ? 12.398 -23.438 -3.732 1 98.56 174 LEU B N 1
ATOM 2933 C CA . LEU B 1 174 ? 11.055 -24.016 -3.83 1 98.56 174 LEU B CA 1
ATOM 2934 C C . LEU B 1 174 ? 10.398 -23.625 -5.148 1 98.56 174 LEU B C 1
ATOM 2936 O O . LEU B 1 174 ? 9.883 -24.484 -5.863 1 98.56 174 LEU B O 1
ATOM 2940 N N . LEU B 1 175 ? 10.438 -22.375 -5.504 1 98.62 175 LEU B N 1
ATOM 2941 C CA . LEU B 1 175 ? 9.766 -21.875 -6.699 1 98.62 175 LEU B CA 1
ATOM 2942 C C . LEU B 1 175 ? 10.438 -22.406 -7.961 1 98.62 175 LEU B C 1
ATOM 2944 O O . LEU B 1 175 ? 9.758 -22.703 -8.953 1 98.62 175 LEU B O 1
ATOM 2948 N N . GLN B 1 176 ? 11.727 -22.516 -7.918 1 97.94 176 GLN B N 1
ATOM 2949 C CA . GLN B 1 176 ? 12.445 -23.109 -9.039 1 97.94 176 GLN B CA 1
ATOM 2950 C C . GLN B 1 176 ? 12.031 -24.562 -9.258 1 97.94 176 GLN B C 1
ATOM 2952 O O . GLN B 1 176 ? 11.859 -25 -10.391 1 97.94 176 GLN B O 1
ATOM 2957 N N . ARG B 1 177 ? 11.914 -25.281 -8.188 1 97.81 177 ARG B N 1
ATOM 2958 C CA . ARG B 1 177 ? 11.484 -26.672 -8.273 1 97.81 177 ARG B CA 1
ATOM 2959 C C . ARG B 1 177 ? 10.078 -26.766 -8.859 1 97.81 177 ARG B C 1
ATOM 2961 O O . ARG B 1 177 ? 9.805 -27.625 -9.695 1 97.81 177 ARG B O 1
ATOM 2968 N N . GLU B 1 178 ? 9.203 -25.922 -8.391 1 97.88 178 GLU B N 1
ATOM 2969 C CA . GLU B 1 178 ? 7.836 -25.906 -8.898 1 97.88 178 GLU B CA 1
ATOM 2970 C C . GLU B 1 178 ? 7.801 -25.578 -10.391 1 97.88 178 GLU B C 1
ATOM 2972 O O . GLU B 1 178 ? 7.062 -26.203 -11.156 1 97.88 178 GLU B O 1
ATOM 2977 N N . TRP B 1 179 ? 8.641 -24.609 -10.789 1 95.94 179 TRP B N 1
ATOM 2978 C CA . TRP B 1 179 ? 8.758 -24.25 -12.203 1 95.94 179 TRP B CA 1
ATOM 2979 C C . TRP B 1 179 ? 9.242 -25.438 -13.023 1 95.94 179 TRP B C 1
ATOM 2981 O O . TRP B 1 179 ? 8.648 -25.781 -14.047 1 95.94 179 TRP B O 1
ATOM 2991 N N . SER B 1 180 ? 10.258 -26.047 -12.57 1 95.69 180 SER B N 1
ATOM 2992 C CA . SER B 1 180 ? 10.812 -27.203 -13.266 1 95.69 180 SER B CA 1
ATOM 2993 C C . SER B 1 180 ? 9.789 -28.328 -13.383 1 95.69 180 SER B C 1
ATOM 2995 O O . SER B 1 180 ? 9.719 -29 -14.414 1 95.69 180 SER B O 1
ATOM 2997 N N . MET B 1 181 ? 9.07 -28.531 -12.328 1 96.69 181 MET B N 1
ATOM 2998 C CA . MET B 1 181 ? 8.031 -29.547 -12.336 1 96.69 181 MET B CA 1
ATOM 2999 C C . MET B 1 181 ? 7.012 -29.281 -13.438 1 96.69 181 MET B C 1
ATOM 3001 O O . MET B 1 181 ? 6.66 -30.188 -14.195 1 96.69 181 MET B O 1
ATOM 3005 N N . ILE B 1 182 ? 6.547 -28.047 -13.586 1 96 182 ILE B N 1
ATOM 3006 C CA . ILE B 1 182 ? 5.555 -27.703 -14.594 1 96 182 ILE B CA 1
ATOM 3007 C C . ILE B 1 182 ? 6.145 -27.906 -15.984 1 96 182 ILE B C 1
ATOM 3009 O O . ILE B 1 182 ? 5.48 -28.453 -16.875 1 96 182 ILE B O 1
ATOM 3013 N N . VAL B 1 183 ? 7.387 -27.453 -16.188 1 94.5 183 VAL B N 1
ATOM 3014 C CA . VAL B 1 183 ? 8.062 -27.609 -17.469 1 94.5 183 VAL B CA 1
ATOM 3015 C C . VAL B 1 183 ? 8.117 -29.094 -17.828 1 94.5 183 VAL B C 1
ATOM 3017 O O . VAL B 1 183 ? 7.812 -29.484 -18.969 1 94.5 183 VAL B O 1
ATOM 3020 N N . ASN B 1 184 ? 8.453 -29.906 -16.875 1 95 184 ASN B N 1
ATOM 3021 C CA . ASN B 1 184 ? 8.555 -31.328 -17.094 1 95 184 ASN B CA 1
ATOM 3022 C C . ASN B 1 184 ? 7.203 -31.938 -17.484 1 95 184 ASN B C 1
ATOM 3024 O O . ASN B 1 184 ? 7.133 -32.844 -18.312 1 95 184 ASN B O 1
ATOM 3028 N N . ILE B 1 185 ? 6.168 -31.5 -16.859 1 95.06 185 ILE B N 1
ATOM 3029 C CA . ILE B 1 185 ? 4.824 -32 -17.156 1 95.06 185 ILE B CA 1
ATOM 3030 C C . ILE B 1 185 ? 4.473 -31.703 -18.625 1 95.06 185 ILE B C 1
ATOM 3032 O O . ILE B 1 185 ? 3.85 -32.531 -19.297 1 95.06 185 ILE B O 1
ATOM 3036 N N . HIS B 1 186 ? 4.914 -30.562 -19.156 1 93.12 186 HIS B N 1
ATOM 3037 C CA . HIS B 1 186 ? 4.453 -30.109 -20.469 1 93.12 186 HIS B CA 1
ATOM 3038 C C . HIS B 1 186 ? 5.438 -30.5 -21.562 1 93.12 186 HIS B C 1
ATOM 3040 O O . HIS B 1 186 ? 5.078 -30.531 -22.734 1 93.12 186 HIS B O 1
ATOM 3046 N N . GLU B 1 187 ? 6.68 -30.672 -21.281 1 86.81 187 GLU B N 1
ATOM 3047 C CA . GLU B 1 187 ? 7.664 -31.078 -22.281 1 86.81 187 GLU B CA 1
ATOM 3048 C C . GLU B 1 187 ? 7.715 -32.594 -22.422 1 86.81 187 GLU B C 1
ATOM 3050 O O . GLU B 1 187 ? 8.266 -33.125 -23.391 1 86.81 187 GLU B O 1
ATOM 3055 N N . GLY B 1 188 ? 6.867 -33.375 -21.75 1 73.69 188 GLY B N 1
ATOM 3056 C CA . GLY B 1 188 ? 6.812 -34.844 -21.891 1 73.69 188 GLY B CA 1
ATOM 3057 C C . GLY B 1 188 ? 8 -35.531 -21.266 1 73.69 188 GLY B C 1
ATOM 3058 O O . GLY B 1 188 ? 8.391 -36.625 -21.703 1 73.69 188 GLY B O 1
ATOM 3059 N N . ASN B 1 189 ? 8.812 -34.875 -20.5 1 55.19 189 ASN B N 1
ATOM 3060 C CA . ASN B 1 189 ? 9.906 -35.562 -19.828 1 55.19 189 ASN B CA 1
ATOM 3061 C C . ASN B 1 189 ? 9.438 -36.219 -18.531 1 55.19 189 ASN B C 1
ATOM 3063 O O . ASN B 1 189 ? 8.461 -35.781 -17.922 1 55.19 189 ASN B O 1
#

Secondary structure (DSSP, 8-state):
---B--HHHHT-HHHHHHHHHHHHHHHHHHHHHHHHS-HHHHHHH-TT----EEEEEEEETTEEEEEEEES----TTT-EEEEEEEETTTEEEEEEEEETTSPPPHHHHHHHHHTT-EEE-SS-TT-HIIIIIS--EEEPPPHHHHHHHHHHHSEEEEEEEE---SBHHHHHHHHHHHHHHHHHHHHT-/---B--HHHHT-HHHHHHHHHHHHHHHHHHHHHHHHS-HHHHHHH-TT----EEEEEEEETTEEEEEEEEEEE--TTT-EEEEEEEETTTEEEEEEEEETTSPPPHHHHHHHHHTT-EEE-SS-TT-HIIIIIS--EEEPPPHHHHHHHHHHHSEEEEEEEE---SBHHHHHHHHHHHHHHHHHHHHT-